Protein AF-A0A934VVU8-F1 (afdb_monomer_lite)

Organism: NCBI:txid454153

Secondary structure (DSSP, 8-state):
----TT-HHHHHHHTTT---HHHHHHHHHHHHHHSTTBTHHHHHHHHHHHHTT-HHHHHHHHHHHTTSBP---HHHHHHHHHHHHHTTT--HHHHHHHHHHH---HHHHHHHHHHHHHHHHHHHS-TTT-HHHHHHHHHHHHHHHHHHHHT-S-HHHHHHHHHHHHHHHHHH--HHHHHHHHHHHHHHHHHHHHHHHHHHHTT-TTS-HHHHHHHHHHHHHH-HHHHHHHHHHH--

pLDDT: mean 92.19, std 6.54, range [47.62, 98.31]

Radius of gyration: 20.0 Å; chains: 1; bounding box: 48×43×58 Å

Sequence (236 aa):
MENDPENPRVLLTSLQITSDPAETLKTLETLKRVDPDNALGNLLSAKALLDQGDIEAALQEMELGQNKSIESYLNDQIRNTEEAFLSTSFSPLESKFGAISSSGNPSLFQLGHLSRGLNKAATSTPKGEDAEMREQIFKNQMILVNQIRSSGNHLPNSIMANSILSNALRVQDTPEAEGQIAANRERNKELAKQSERVVGLMSYDSIPDSEWSEYFDRLQQSGDISANEWMLSKHP

Structure (mmCIF, N/CA/C/O backbone):
data_AF-A0A934VVU8-F1
#
_entry.id   AF-A0A934VVU8-F1
#
loop_
_atom_site.group_PDB
_atom_site.id
_atom_site.type_symbol
_atom_site.label_atom_id
_atom_site.label_alt_id
_atom_site.label_comp_id
_atom_site.label_asym_id
_atom_site.label_entity_id
_atom_site.label_seq_id
_atom_site.pdbx_PDB_ins_code
_atom_site.Cartn_x
_atom_site.Cartn_y
_atom_site.Cartn_z
_atom_site.occupancy
_atom_site.B_iso_or_equiv
_atom_site.auth_seq_id
_atom_site.auth_comp_id
_atom_site.auth_asym_id
_atom_site.auth_atom_id
_atom_site.pdbx_PDB_model_num
ATOM 1 N N . MET A 1 1 ? -3.062 -20.776 -17.383 1.00 47.62 1 MET A N 1
ATOM 2 C CA . MET A 1 1 ? -3.450 -20.761 -15.960 1.00 47.62 1 MET A CA 1
ATOM 3 C C . MET A 1 1 ? -4.860 -21.295 -15.867 1.00 47.62 1 MET A C 1
ATOM 5 O O . MET A 1 1 ? -5.732 -20.780 -16.552 1.00 47.62 1 MET A O 1
ATOM 9 N N . GLU A 1 2 ? -5.017 -22.399 -15.148 1.00 49.53 2 GLU A N 1
ATOM 10 C CA . GLU A 1 2 ? -6.265 -23.142 -14.977 1.00 49.53 2 GLU A CA 1
ATOM 11 C C . GLU A 1 2 ? -7.334 -22.321 -14.248 1.00 49.53 2 GLU A C 1
ATOM 13 O O . GLU A 1 2 ? -7.020 -21.512 -13.377 1.00 49.53 2 GLU A O 1
ATOM 18 N N . ASN A 1 3 ? -8.595 -22.559 -14.620 1.00 62.38 3 ASN A N 1
ATOM 19 C CA . ASN A 1 3 ? -9.813 -22.014 -14.017 1.00 62.38 3 ASN A CA 1
ATOM 20 C C . ASN A 1 3 ? -10.018 -22.551 -12.587 1.00 62.38 3 ASN A C 1
ATOM 22 O O . ASN A 1 3 ? -10.991 -23.261 -12.337 1.00 62.38 3 ASN A O 1
ATOM 26 N N . ASP A 1 4 ? -9.102 -22.267 -11.666 1.00 82.62 4 ASP A N 1
ATOM 27 C CA . ASP A 1 4 ? -9.306 -22.551 -10.250 1.00 82.62 4 ASP A CA 1
ATOM 28 C C . ASP A 1 4 ? -10.065 -21.376 -9.605 1.00 82.62 4 ASP A C 1
ATOM 30 O O . ASP A 1 4 ? -9.480 -20.303 -9.419 1.00 82.62 4 ASP A O 1
ATOM 34 N N . PRO A 1 5 ? -11.365 -21.534 -9.283 1.00 82.69 5 PRO A N 1
ATOM 35 C CA . PRO A 1 5 ? -12.146 -20.483 -8.636 1.00 82.69 5 PRO A CA 1
ATOM 36 C C . PRO A 1 5 ? -11.642 -20.154 -7.224 1.00 82.69 5 PRO A C 1
ATOM 38 O O . PRO A 1 5 ? -11.976 -19.091 -6.706 1.00 82.69 5 PRO A O 1
ATOM 41 N N . GLU A 1 6 ? -10.841 -21.028 -6.606 1.00 90.38 6 GLU A N 1
ATOM 42 C CA . GLU A 1 6 ? -10.218 -20.794 -5.301 1.00 90.38 6 GLU A CA 1
ATOM 43 C C . GLU A 1 6 ? -8.839 -20.129 -5.405 1.00 90.38 6 GLU A C 1
ATOM 45 O O . GLU A 1 6 ? -8.217 -19.845 -4.383 1.00 90.38 6 GLU A O 1
ATOM 50 N N . ASN A 1 7 ? -8.361 -19.812 -6.614 1.00 92.25 7 ASN A N 1
ATOM 51 C CA . ASN A 1 7 ? -7.113 -19.077 -6.775 1.00 92.25 7 ASN A CA 1
ATOM 52 C C . ASN A 1 7 ? -7.226 -17.686 -6.106 1.00 92.25 7 ASN A C 1
ATOM 54 O O . ASN A 1 7 ? -8.102 -16.905 -6.497 1.00 92.25 7 ASN A O 1
ATOM 58 N N . PRO A 1 8 ? -6.322 -17.309 -5.175 1.00 92.88 8 PRO A N 1
ATOM 59 C CA . PRO A 1 8 ? -6.378 -16.021 -4.475 1.00 92.88 8 PRO A CA 1
ATOM 60 C C . PRO A 1 8 ? -6.481 -14.804 -5.402 1.00 92.88 8 PRO A C 1
ATOM 62 O O . PRO A 1 8 ? -7.180 -13.841 -5.088 1.00 92.88 8 PRO A O 1
ATOM 65 N N . ARG A 1 9 ? -5.852 -14.853 -6.584 1.00 89.75 9 ARG A N 1
ATOM 66 C CA . ARG A 1 9 ? -5.925 -13.768 -7.576 1.00 89.75 9 ARG A CA 1
ATOM 67 C C . ARG A 1 9 ? -7.306 -13.672 -8.213 1.00 89.75 9 ARG A C 1
ATOM 69 O O . ARG A 1 9 ? -7.814 -12.569 -8.370 1.00 89.75 9 ARG A O 1
ATOM 76 N N . VAL A 1 10 ? -7.935 -14.807 -8.528 1.00 90.81 10 VAL A N 1
ATOM 77 C CA . VAL A 1 10 ? -9.309 -14.843 -9.059 1.00 90.81 10 VAL A CA 1
ATOM 78 C C . VAL A 1 10 ? -10.285 -14.291 -8.021 1.00 90.81 10 VAL A C 1
ATOM 80 O O . VAL A 1 10 ? -11.127 -13.457 -8.357 1.00 90.81 10 VAL A O 1
ATOM 83 N N . LEU A 1 11 ? -10.119 -14.674 -6.752 1.00 93.69 11 LEU A N 1
ATOM 84 C CA . LEU A 1 11 ? -10.912 -14.144 -5.641 1.00 93.69 11 LEU A CA 1
ATOM 85 C C . LEU A 1 11 ? -10.729 -12.624 -5.501 1.00 93.69 11 LEU A C 1
ATOM 87 O O . LEU A 1 11 ? -11.717 -11.892 -5.486 1.00 93.69 11 LEU A O 1
ATOM 91 N N . LEU A 1 12 ? -9.489 -12.123 -5.491 1.00 91.19 12 LEU A N 1
ATOM 92 C CA . LEU A 1 12 ? -9.202 -10.683 -5.431 1.00 91.19 12 LEU A CA 1
ATOM 93 C C . LEU A 1 12 ? -9.775 -9.904 -6.621 1.00 91.19 12 LEU A C 1
ATOM 95 O O . LEU A 1 12 ? -10.284 -8.800 -6.433 1.00 91.19 12 LEU A O 1
ATOM 99 N N . THR A 1 13 ? -9.734 -10.461 -7.832 1.00 89.12 13 THR A N 1
ATOM 100 C CA . THR A 1 13 ? -10.376 -9.850 -9.004 1.00 89.12 13 THR A CA 1
ATOM 101 C C . THR A 1 13 ? -11.897 -9.836 -8.861 1.00 89.12 13 THR A C 1
ATOM 103 O O . THR A 1 13 ? -12.522 -8.818 -9.148 1.00 89.12 13 THR A O 1
ATOM 106 N N . SER A 1 14 ? -12.511 -10.919 -8.373 1.00 91.06 14 SER A N 1
ATOM 107 C CA . SER A 1 14 ? -13.969 -10.984 -8.189 1.00 91.06 14 SER A CA 1
ATOM 108 C C . SER A 1 14 ? -14.486 -9.931 -7.199 1.00 91.06 14 SER A C 1
ATOM 110 O O . SER A 1 14 ? -15.523 -9.311 -7.444 1.00 91.06 14 SER A O 1
ATOM 112 N N . LEU A 1 15 ? -13.703 -9.627 -6.155 1.00 91.62 15 LEU A N 1
ATOM 113 C CA . LEU A 1 15 ? -13.992 -8.580 -5.168 1.00 91.62 15 LEU A CA 1
ATOM 114 C C . LEU A 1 15 ? -14.042 -7.164 -5.762 1.00 91.62 15 LEU A C 1
ATOM 116 O O . LEU A 1 15 ? -14.584 -6.259 -5.136 1.00 91.62 15 LEU A O 1
ATOM 120 N N . GLN A 1 16 ? -13.486 -6.949 -6.956 1.00 86.00 16 GLN A N 1
ATOM 121 C CA . GLN A 1 16 ? -13.545 -5.656 -7.647 1.00 86.00 16 GLN A CA 1
ATOM 122 C C . GLN A 1 16 ? -14.835 -5.473 -8.454 1.00 86.00 16 GLN A C 1
ATOM 124 O O . GLN A 1 16 ? -15.148 -4.353 -8.852 1.00 86.00 16 GLN A O 1
ATOM 129 N N . ILE A 1 17 ? -15.552 -6.565 -8.729 1.00 86.38 17 ILE A N 1
ATOM 130 C CA . ILE A 1 17 ? -16.708 -6.593 -9.633 1.00 86.38 17 ILE A CA 1
ATOM 131 C C . ILE A 1 17 ? -18.008 -6.811 -8.854 1.00 86.38 17 ILE A C 1
ATOM 133 O O . ILE A 1 17 ? -19.049 -6.278 -9.241 1.00 86.38 17 ILE A O 1
ATOM 137 N N . THR A 1 18 ? -17.969 -7.576 -7.759 1.00 86.50 18 THR A N 1
ATOM 138 C CA . THR A 1 18 ? -19.156 -7.773 -6.923 1.00 86.50 18 THR A CA 1
ATOM 139 C C . THR A 1 18 ? -19.563 -6.473 -6.222 1.00 86.50 18 THR A C 1
ATOM 141 O O . THR A 1 18 ? -18.731 -5.692 -5.762 1.00 86.50 18 THR A O 1
ATOM 144 N N . SER A 1 19 ? -20.873 -6.236 -6.154 1.00 85.00 19 SER A N 1
ATOM 145 C CA . SER A 1 19 ? -21.480 -5.140 -5.386 1.00 85.00 19 SER A CA 1
ATOM 146 C C . SER A 1 19 ? -22.348 -5.645 -4.233 1.00 85.00 19 SER A C 1
ATOM 148 O O . SER A 1 19 ? -22.900 -4.834 -3.492 1.00 85.00 19 SER A O 1
ATOM 150 N N . ASP A 1 20 ? -22.459 -6.967 -4.067 1.00 92.44 20 ASP A N 1
ATOM 151 C CA . ASP A 1 20 ? -23.213 -7.583 -2.981 1.00 92.44 20 ASP A CA 1
ATOM 152 C C . ASP A 1 20 ? -22.327 -7.697 -1.724 1.00 92.44 20 ASP A C 1
ATOM 154 O O . ASP A 1 20 ? -21.304 -8.397 -1.744 1.00 92.44 20 ASP A O 1
ATOM 158 N N . PRO A 1 21 ? -22.694 -7.043 -0.603 1.00 91.19 21 PRO A N 1
ATOM 159 C CA . PRO A 1 21 ? -21.949 -7.145 0.648 1.00 91.19 21 PRO A CA 1
ATOM 160 C C . PRO A 1 21 ? -21.837 -8.577 1.193 1.00 91.19 21 PRO A C 1
ATOM 162 O O . PRO A 1 21 ? -20.807 -8.930 1.771 1.00 91.19 21 PRO A O 1
ATOM 165 N N . ALA A 1 22 ? -22.861 -9.417 1.012 1.00 91.88 22 ALA A N 1
ATOM 166 C CA . ALA A 1 22 ? -22.850 -10.788 1.524 1.00 91.88 22 ALA A CA 1
ATOM 167 C C . ALA A 1 22 ? -21.900 -11.680 0.712 1.00 91.88 22 ALA A C 1
ATOM 169 O O . ALA A 1 22 ? -21.114 -12.447 1.278 1.00 91.88 22 ALA A O 1
ATOM 170 N N . GLU A 1 23 ? -21.928 -11.546 -0.615 1.00 94.19 23 GLU A N 1
ATOM 171 C CA . GLU A 1 23 ? -20.983 -12.216 -1.508 1.00 94.19 23 GLU A CA 1
ATOM 172 C C . GLU A 1 23 ? -19.543 -11.749 -1.260 1.00 94.19 23 GLU A C 1
ATOM 174 O O . GLU A 1 23 ? -18.627 -12.574 -1.220 1.00 94.19 23 GLU A O 1
ATOM 179 N N . THR A 1 24 ? -19.350 -10.450 -1.013 1.00 95.00 24 THR A N 1
ATOM 180 C CA . THR A 1 24 ? -18.051 -9.866 -0.652 1.00 95.00 24 THR A CA 1
ATOM 181 C C . THR A 1 24 ? -17.468 -10.557 0.579 1.00 95.00 24 THR A C 1
ATOM 183 O O . THR A 1 24 ? -16.361 -11.092 0.515 1.00 95.00 24 THR A O 1
ATOM 186 N N . LEU A 1 25 ? -18.218 -10.618 1.686 1.00 95.19 25 LEU A N 1
ATOM 187 C CA . LEU A 1 25 ? -17.751 -11.258 2.920 1.00 95.19 25 LEU A CA 1
ATOM 188 C C . LEU A 1 25 ? -17.471 -12.753 2.723 1.00 95.19 25 LEU A C 1
ATOM 190 O O . LEU A 1 25 ? -16.427 -13.243 3.143 1.00 95.19 25 LEU A O 1
ATOM 194 N N . LYS A 1 26 ? -18.338 -13.482 2.011 1.00 95.75 26 LYS A N 1
ATOM 195 C CA . LYS A 1 26 ? -18.115 -14.908 1.712 1.00 95.75 26 LYS A CA 1
ATOM 196 C C . LYS A 1 26 ? -16.842 -15.143 0.888 1.00 95.75 26 LYS A C 1
ATOM 198 O O . LYS A 1 26 ? -16.103 -16.103 1.126 1.00 95.75 26 LYS A O 1
ATOM 203 N N . THR A 1 27 ? -16.590 -14.281 -0.089 1.00 96.62 27 THR A N 1
ATOM 204 C CA . THR A 1 27 ? -15.388 -14.341 -0.930 1.00 96.62 27 THR A CA 1
ATOM 205 C C . THR A 1 27 ? -14.140 -14.042 -0.105 1.00 96.62 27 THR A C 1
ATOM 207 O O . THR A 1 27 ? -13.126 -14.720 -0.255 1.00 96.62 27 THR A O 1
ATOM 210 N N . LEU A 1 28 ? -14.226 -13.095 0.830 1.00 97.31 28 LEU A N 1
ATOM 211 C CA . LEU A 1 28 ? -13.140 -12.771 1.753 1.00 97.31 28 LEU A CA 1
ATOM 212 C C . LEU A 1 28 ? -12.843 -13.893 2.751 1.00 97.31 28 LEU A C 1
ATOM 214 O O . LEU A 1 28 ? -11.673 -14.181 2.992 1.00 97.31 28 LEU A O 1
ATOM 218 N N . GLU A 1 29 ? -13.859 -14.586 3.269 1.00 97.69 29 GLU A N 1
ATOM 219 C CA . GLU A 1 29 ? -13.652 -15.805 4.066 1.00 97.69 29 GLU A CA 1
ATOM 220 C C . GLU A 1 29 ? -12.944 -16.895 3.260 1.00 97.69 29 GLU A C 1
ATOM 222 O O . GLU A 1 29 ? -12.042 -17.572 3.755 1.00 97.69 29 GLU A O 1
ATOM 227 N N . THR A 1 30 ? -13.313 -17.037 1.986 1.00 97.25 30 THR A N 1
ATOM 228 C CA . THR A 1 30 ? -12.642 -17.975 1.082 1.00 97.25 30 THR A CA 1
ATOM 229 C C . THR A 1 30 ? -11.180 -17.578 0.896 1.00 97.25 30 THR A C 1
ATOM 231 O O . THR A 1 30 ? -10.314 -18.426 1.083 1.00 97.25 30 THR A O 1
ATOM 234 N N . LEU A 1 31 ? -10.895 -16.297 0.633 1.00 96.50 31 LEU A N 1
ATOM 235 C CA . LEU A 1 31 ? -9.535 -15.770 0.497 1.00 96.50 31 LEU A CA 1
ATOM 236 C C . LEU A 1 31 ? -8.692 -16.036 1.754 1.00 96.50 31 LEU A C 1
ATOM 238 O O . LEU A 1 31 ? -7.597 -16.577 1.645 1.00 96.50 31 LEU A O 1
ATOM 242 N N . LYS A 1 32 ? -9.227 -15.740 2.947 1.00 97.69 32 LYS A N 1
ATOM 243 C CA . LYS A 1 32 ? -8.559 -16.016 4.232 1.00 97.69 32 LYS A CA 1
ATOM 244 C C . LYS A 1 32 ? -8.256 -17.503 4.434 1.00 97.69 32 LYS A C 1
ATOM 246 O O . LYS A 1 32 ? -7.274 -17.838 5.087 1.00 97.69 32 LYS A O 1
ATOM 251 N N . ARG A 1 33 ? -9.094 -18.400 3.909 1.00 97.44 33 ARG A N 1
ATOM 252 C CA . ARG A 1 33 ? -8.876 -19.851 3.993 1.00 97.44 33 ARG A CA 1
ATOM 253 C C . ARG A 1 33 ? -7.790 -20.331 3.032 1.00 97.44 33 ARG A C 1
ATOM 255 O O . ARG A 1 33 ? -7.007 -21.196 3.412 1.00 97.44 33 ARG A O 1
ATOM 262 N N . VAL A 1 34 ? -7.790 -19.839 1.794 1.00 96.69 34 VAL A N 1
ATOM 263 C CA . VAL A 1 34 ? -6.870 -20.318 0.745 1.00 96.69 34 VAL A CA 1
ATOM 264 C C . VAL A 1 34 ? -5.493 -19.660 0.818 1.00 96.69 34 VAL A C 1
ATOM 266 O O . VAL A 1 34 ? -4.524 -20.233 0.332 1.00 96.69 34 VAL A O 1
ATOM 269 N N . ASP A 1 35 ? -5.403 -18.489 1.450 1.00 96.44 35 ASP A N 1
ATOM 270 C CA . ASP A 1 35 ? -4.172 -17.722 1.643 1.00 96.44 35 ASP A CA 1
ATOM 271 C C . ASP A 1 35 ? -4.080 -17.200 3.096 1.00 96.44 35 ASP A C 1
ATOM 273 O O . ASP A 1 35 ? -4.235 -16.003 3.362 1.00 96.44 35 ASP A O 1
ATOM 277 N N . PRO A 1 36 ? -3.908 -18.103 4.083 1.00 96.31 36 PRO A N 1
ATOM 278 C CA . PRO A 1 36 ? -4.057 -17.780 5.503 1.00 96.31 36 PRO A CA 1
ATOM 279 C C . PRO A 1 36 ? -2.981 -16.844 6.055 1.00 96.31 36 PRO A C 1
ATOM 281 O O . PRO A 1 36 ? -3.240 -16.163 7.053 1.00 96.31 36 PRO A O 1
ATOM 284 N N . ASP A 1 37 ? -1.816 -16.788 5.410 1.00 95.88 37 ASP A N 1
ATOM 285 C CA . ASP A 1 37 ? -0.679 -15.953 5.807 1.00 95.88 37 ASP A CA 1
ATOM 286 C C . ASP A 1 37 ? -0.741 -14.536 5.216 1.00 95.88 37 ASP A C 1
ATOM 288 O O . ASP A 1 37 ? 0.073 -13.684 5.577 1.00 95.88 37 ASP A O 1
ATOM 292 N N . ASN A 1 38 ? -1.731 -14.256 4.360 1.00 95.88 38 ASN A N 1
ATOM 293 C CA . ASN A 1 38 ? -1.941 -12.949 3.756 1.00 95.88 38 ASN A CA 1
ATOM 294 C C . ASN A 1 38 ? -2.978 -12.122 4.528 1.00 95.88 38 ASN A C 1
ATOM 296 O O . ASN A 1 38 ? -4.155 -12.471 4.654 1.00 95.88 38 ASN A O 1
ATOM 300 N N . ALA A 1 39 ? -2.552 -10.961 5.014 1.00 96.75 39 ALA A N 1
ATOM 301 C CA . ALA A 1 39 ? -3.373 -10.008 5.745 1.00 96.75 39 ALA A CA 1
ATOM 302 C C . ALA A 1 39 ? -4.481 -9.382 4.888 1.00 96.75 39 ALA A C 1
ATOM 304 O O . ALA A 1 39 ? -5.434 -8.842 5.452 1.00 96.75 39 ALA A O 1
ATOM 305 N N . LEU A 1 40 ? -4.389 -9.418 3.551 1.00 95.88 40 LEU A N 1
ATOM 306 C CA . LEU A 1 40 ? -5.373 -8.756 2.688 1.00 95.88 40 LEU A CA 1
ATOM 307 C C . LEU A 1 40 ? -6.797 -9.251 2.928 1.00 95.88 40 LEU A C 1
ATOM 309 O O . LEU A 1 40 ? -7.706 -8.426 2.971 1.00 95.88 40 LEU A O 1
ATOM 313 N N . GLY A 1 41 ? -7.002 -10.553 3.138 1.00 96.94 41 GLY A N 1
ATOM 314 C CA . GLY A 1 41 ? -8.334 -11.083 3.440 1.00 96.94 41 GLY A CA 1
ATOM 315 C C . GLY A 1 41 ? -8.932 -10.455 4.702 1.00 96.94 41 GLY A C 1
ATOM 316 O O . GLY A 1 41 ? -10.082 -10.017 4.694 1.00 96.94 41 GLY A O 1
ATOM 317 N N . ASN A 1 42 ? -8.130 -10.328 5.762 1.00 98.31 42 ASN A N 1
ATOM 318 C CA . ASN A 1 42 ? -8.533 -9.695 7.018 1.00 98.31 42 ASN A CA 1
ATOM 319 C C . ASN A 1 42 ? -8.780 -8.185 6.853 1.00 98.31 42 ASN A C 1
ATOM 321 O O . ASN A 1 42 ? -9.824 -7.677 7.248 1.00 98.31 42 ASN A O 1
ATOM 325 N N . LEU A 1 43 ? -7.868 -7.458 6.204 1.00 97.69 43 LEU A N 1
ATOM 326 C CA . LEU A 1 43 ? -7.989 -6.006 6.020 1.00 97.69 43 LEU A CA 1
ATOM 327 C C . LEU A 1 43 ? -9.176 -5.621 5.123 1.00 97.69 43 LEU A C 1
ATOM 329 O O . LEU A 1 43 ? -9.869 -4.637 5.385 1.00 97.69 43 LEU A O 1
ATOM 333 N N . LEU A 1 44 ? -9.446 -6.396 4.074 1.00 97.06 44 LEU A N 1
ATOM 334 C CA . LEU A 1 44 ? -10.610 -6.178 3.218 1.00 97.06 44 LEU A CA 1
ATOM 335 C C . LEU A 1 44 ? -11.919 -6.582 3.921 1.00 97.06 44 LEU A C 1
ATOM 337 O O . LEU A 1 44 ? -12.930 -5.911 3.716 1.00 97.06 44 LEU A O 1
ATOM 341 N N . SER A 1 45 ? -11.895 -7.596 4.798 1.00 98.00 45 SER A N 1
ATOM 342 C CA . SER A 1 45 ? -13.038 -7.933 5.671 1.00 98.00 45 SER A CA 1
ATOM 343 C C . SER A 1 45 ? -13.336 -6.796 6.636 1.00 98.00 45 SER A C 1
ATOM 345 O O . SER A 1 45 ? -14.476 -6.345 6.711 1.00 98.00 45 SER A O 1
ATOM 347 N N . ALA A 1 46 ? -12.303 -6.249 7.279 1.00 98.19 46 ALA A N 1
ATOM 348 C CA . ALA A 1 46 ? -12.431 -5.084 8.143 1.00 98.19 46 ALA A CA 1
ATOM 349 C C . ALA A 1 46 ? -13.061 -3.897 7.409 1.00 98.19 46 ALA A C 1
ATOM 351 O O . ALA A 1 46 ? -13.962 -3.247 7.931 1.00 98.19 46 ALA A O 1
ATOM 352 N N . LYS A 1 47 ? -12.647 -3.639 6.162 1.00 97.44 47 LYS A N 1
ATOM 353 C CA . LYS A 1 47 ? -13.268 -2.596 5.337 1.00 97.44 47 LYS A CA 1
ATOM 354 C C . LYS A 1 47 ? -14.754 -2.877 5.099 1.00 97.44 47 LYS A C 1
ATOM 356 O O . LYS A 1 47 ? -15.567 -1.976 5.274 1.00 97.44 47 LYS A O 1
ATOM 361 N N . ALA A 1 48 ? -15.103 -4.095 4.687 1.00 96.75 48 ALA A N 1
ATOM 362 C CA . ALA A 1 48 ? -16.484 -4.464 4.387 1.00 96.75 48 ALA A CA 1
ATOM 363 C C . ALA A 1 48 ? -17.399 -4.361 5.622 1.00 96.75 48 ALA A C 1
ATOM 365 O O . ALA A 1 48 ? -18.518 -3.866 5.507 1.00 96.75 48 ALA A O 1
ATOM 366 N N . LEU A 1 49 ? -16.914 -4.771 6.796 1.00 97.12 49 LEU A N 1
ATOM 367 C CA . LEU A 1 49 ? -17.621 -4.646 8.077 1.00 97.12 49 LEU A CA 1
ATOM 368 C C . LEU A 1 49 ? -17.786 -3.180 8.488 1.00 97.12 49 LEU A C 1
ATOM 370 O O . LEU A 1 49 ? -18.873 -2.747 8.867 1.00 97.12 49 LEU A O 1
ATOM 374 N N . LEU A 1 50 ? -16.733 -2.382 8.316 1.00 95.94 50 LEU A N 1
ATOM 375 C CA . LEU A 1 50 ? -16.769 -0.955 8.609 1.00 95.94 50 LEU A CA 1
ATOM 376 C C . LEU A 1 50 ? -17.753 -0.199 7.704 1.00 95.94 50 LEU A C 1
ATOM 378 O O . LEU A 1 50 ? -18.454 0.695 8.177 1.00 95.94 50 LEU A O 1
ATOM 382 N N . ASP A 1 51 ? -17.848 -0.573 6.426 1.00 94.38 51 ASP A N 1
ATOM 383 C CA . ASP A 1 51 ? -18.838 -0.023 5.488 1.00 94.38 51 ASP A CA 1
ATOM 384 C C . ASP A 1 51 ? -20.285 -0.375 5.895 1.00 94.38 51 ASP A C 1
ATOM 386 O O . ASP A 1 51 ? -21.212 0.367 5.564 1.00 94.38 51 ASP A O 1
ATOM 390 N N . GLN A 1 52 ? -20.484 -1.461 6.651 1.00 94.56 52 GLN A N 1
ATOM 391 C CA . GLN A 1 52 ? -21.768 -1.842 7.260 1.00 94.56 52 GLN A CA 1
ATOM 392 C C . GLN A 1 52 ? -22.019 -1.164 8.619 1.00 94.56 52 GLN A C 1
ATOM 394 O O . GLN A 1 52 ? -23.107 -1.291 9.176 1.00 94.56 52 GLN A O 1
ATOM 399 N N . GLY A 1 53 ? -21.045 -0.412 9.140 1.00 93.94 53 GLY A N 1
ATOM 400 C CA . GLY A 1 53 ? -21.117 0.261 10.437 1.00 93.94 53 GLY A CA 1
ATOM 401 C C . GLY A 1 53 ? -20.690 -0.600 11.628 1.00 93.94 53 GLY A C 1
ATOM 402 O O . GLY A 1 53 ? -20.757 -0.118 12.757 1.00 93.94 53 GLY A O 1
ATOM 403 N N . ASP A 1 54 ? -20.221 -1.829 11.398 1.00 95.50 54 ASP A N 1
ATOM 404 C CA . ASP A 1 54 ? -19.735 -2.722 12.451 1.00 95.50 54 ASP A CA 1
ATOM 405 C C . ASP A 1 54 ? -18.251 -2.447 12.741 1.00 95.50 54 ASP A C 1
ATOM 407 O O . ASP A 1 54 ? -17.339 -3.091 12.216 1.00 95.50 54 ASP A O 1
ATOM 411 N N . ILE A 1 55 ? -18.013 -1.396 13.530 1.00 95.19 55 ILE A N 1
ATOM 412 C CA . ILE A 1 55 ? -16.662 -0.934 13.871 1.00 95.19 55 ILE A CA 1
ATOM 413 C C . ILE A 1 55 ? -15.931 -1.991 14.707 1.00 95.19 55 ILE A C 1
ATOM 415 O O . ILE A 1 55 ? -14.766 -2.266 14.436 1.00 95.19 55 ILE A O 1
ATOM 419 N N . GLU A 1 56 ? -16.594 -2.600 15.690 1.00 95.56 56 GLU A N 1
ATOM 420 C CA . GLU A 1 56 ? -15.974 -3.589 16.580 1.00 95.56 56 GLU A CA 1
ATOM 421 C C . GLU A 1 56 ? -15.489 -4.816 15.804 1.00 95.56 56 GLU A C 1
ATOM 423 O O . GLU A 1 56 ? -14.318 -5.193 15.919 1.00 95.56 56 GLU A O 1
ATOM 428 N N . ALA A 1 57 ? -16.337 -5.387 14.942 1.00 97.19 57 ALA A N 1
ATOM 429 C CA . ALA A 1 57 ? -15.941 -6.521 14.113 1.00 97.19 57 ALA A CA 1
ATOM 430 C C . ALA A 1 57 ? -14.831 -6.141 13.120 1.00 97.19 57 ALA A C 1
ATOM 432 O O . ALA A 1 57 ? -13.921 -6.934 12.865 1.00 97.19 57 ALA A O 1
ATOM 433 N N . ALA A 1 58 ? -14.853 -4.914 12.587 1.00 97.94 58 ALA A N 1
ATOM 434 C CA . ALA A 1 58 ? -13.790 -4.432 11.714 1.00 97.94 58 ALA A CA 1
ATOM 435 C C . ALA A 1 58 ? -12.431 -4.365 12.428 1.00 97.94 58 ALA A C 1
ATOM 437 O O . ALA A 1 58 ? -11.421 -4.802 11.871 1.00 97.94 58 ALA A O 1
ATOM 438 N N . LEU A 1 59 ? -12.394 -3.850 13.660 1.00 97.56 59 LEU A N 1
ATOM 439 C CA . LEU A 1 59 ? -11.170 -3.794 14.464 1.00 97.56 59 LEU A CA 1
ATOM 440 C C . LEU A 1 59 ? -10.672 -5.203 14.811 1.00 97.56 59 LEU A C 1
ATOM 442 O O . LEU A 1 59 ? -9.476 -5.471 14.697 1.00 97.56 59 LEU A O 1
ATOM 446 N N . GLN A 1 60 ? -11.577 -6.129 15.135 1.00 97.88 60 GLN A N 1
ATOM 447 C CA . GLN A 1 60 ? -11.219 -7.525 15.391 1.00 97.88 60 GLN A CA 1
ATOM 448 C C . GLN A 1 60 ? -10.562 -8.191 14.171 1.00 97.88 60 GLN A C 1
ATOM 450 O O . GLN A 1 60 ? -9.545 -8.871 14.308 1.00 97.88 60 GLN A O 1
ATOM 455 N N . GLU A 1 61 ? -11.095 -7.981 12.965 1.00 98.06 61 GLU A N 1
ATOM 456 C CA . GLU A 1 61 ? -10.490 -8.507 11.735 1.00 98.06 61 GLU A CA 1
ATOM 457 C C . GLU A 1 61 ? -9.074 -7.963 11.507 1.00 98.06 61 GLU A C 1
ATOM 459 O O . GLU A 1 61 ? -8.168 -8.716 11.148 1.00 98.06 61 GLU A O 1
ATOM 464 N N . MET A 1 62 ? -8.842 -6.676 11.768 1.00 98.00 62 MET A N 1
ATOM 465 C CA . MET A 1 62 ? -7.503 -6.087 11.663 1.00 98.00 62 MET A CA 1
ATOM 466 C C . MET A 1 62 ? -6.517 -6.712 12.660 1.00 98.00 62 MET A C 1
ATOM 468 O O . MET A 1 62 ? -5.387 -7.035 12.287 1.00 98.00 62 MET A O 1
ATOM 472 N N . GLU A 1 63 ? -6.947 -6.952 13.898 1.00 97.12 63 GLU A N 1
ATOM 473 C CA . GLU A 1 63 ? -6.136 -7.610 14.927 1.00 97.12 63 GLU A CA 1
ATOM 474 C C . GLU A 1 63 ? -5.786 -9.061 14.557 1.00 97.12 63 GLU A C 1
ATOM 476 O O . GLU A 1 63 ? -4.649 -9.493 14.774 1.00 97.12 63 GLU A O 1
ATOM 481 N N . LEU A 1 64 ? -6.715 -9.800 13.938 1.00 97.19 64 LEU A N 1
ATOM 482 C CA . LEU A 1 64 ? -6.466 -11.150 13.408 1.00 97.19 64 LEU A CA 1
ATOM 483 C C . LEU A 1 64 ? -5.438 -11.152 12.267 1.00 97.19 64 LEU A C 1
ATOM 485 O O . LEU A 1 64 ? -4.706 -12.128 12.082 1.00 97.19 64 LEU A O 1
ATOM 489 N N . GLY A 1 65 ? -5.376 -10.063 11.500 1.00 95.75 65 GLY A N 1
ATOM 490 C CA . GLY A 1 65 ? -4.433 -9.884 10.402 1.00 95.75 65 GLY A CA 1
ATOM 491 C C . GLY A 1 65 ? -3.064 -9.337 10.810 1.00 95.75 65 GLY A C 1
ATOM 492 O O . GLY A 1 65 ? -2.142 -9.410 10.005 1.00 95.75 65 GLY A O 1
ATOM 493 N N . GLN A 1 66 ? -2.891 -8.791 12.018 1.00 95.25 66 GLN A N 1
ATOM 494 C CA . GLN A 1 66 ? -1.775 -7.882 12.339 1.00 95.25 66 GLN A CA 1
ATOM 495 C C . GLN A 1 66 ? -0.361 -8.463 12.148 1.00 95.25 66 GLN A C 1
ATOM 497 O O . GLN A 1 66 ? 0.574 -7.722 11.855 1.00 95.25 66 GLN A O 1
ATOM 502 N N . ASN A 1 67 ? -0.204 -9.783 12.296 1.00 93.69 67 ASN A N 1
ATOM 503 C CA . ASN A 1 67 ? 1.086 -10.479 12.193 1.00 93.69 67 ASN A CA 1
ATOM 504 C C . ASN A 1 67 ? 1.315 -11.139 10.823 1.00 93.69 67 ASN A C 1
ATOM 506 O O . ASN A 1 67 ? 2.296 -11.857 10.644 1.00 93.69 67 ASN A O 1
ATOM 510 N N . LYS A 1 68 ? 0.402 -10.924 9.873 1.00 94.81 68 LYS A N 1
ATOM 511 C CA . LYS A 1 68 ? 0.434 -11.487 8.521 1.00 94.81 68 LYS A CA 1
ATOM 512 C C . LYS A 1 68 ? 1.060 -10.500 7.533 1.00 94.81 68 LYS A C 1
ATOM 514 O O . LYS A 1 68 ? 0.982 -9.283 7.735 1.00 94.81 68 LYS A O 1
ATOM 519 N N . SER A 1 69 ? 1.667 -11.010 6.462 1.00 91.56 69 SER A N 1
ATOM 520 C CA . SER A 1 69 ? 2.214 -10.179 5.382 1.00 91.56 69 SER A CA 1
ATOM 521 C C . SER A 1 69 ? 1.102 -9.718 4.441 1.00 91.56 69 SER A C 1
ATOM 523 O O . SER A 1 69 ? 0.047 -10.333 4.362 1.00 91.56 69 SER A O 1
ATOM 525 N N . ILE A 1 70 ? 1.312 -8.619 3.721 1.00 92.12 70 ILE A N 1
ATOM 526 C CA . ILE A 1 70 ? 0.415 -8.216 2.633 1.00 92.12 70 ILE A CA 1
ATOM 527 C C . ILE A 1 70 ? 1.025 -8.717 1.328 1.00 92.12 70 ILE A C 1
ATOM 529 O O . ILE A 1 70 ? 2.096 -8.250 0.948 1.00 92.12 70 ILE A O 1
ATOM 533 N N . GLU A 1 71 ? 0.321 -9.608 0.631 1.00 90.56 71 GLU A N 1
ATOM 534 C CA . GLU A 1 71 ? 0.652 -10.008 -0.739 1.00 90.56 71 GLU A CA 1
ATOM 535 C C . GLU A 1 71 ? -0.473 -9.575 -1.680 1.00 90.56 71 GLU A C 1
ATOM 537 O O . GLU A 1 71 ? -1.606 -10.037 -1.571 1.00 90.56 71 GLU A O 1
ATOM 542 N N . SER A 1 72 ? -0.165 -8.651 -2.592 1.00 84.69 72 SER A N 1
ATOM 543 C CA . SER A 1 72 ? -1.135 -8.083 -3.542 1.00 84.69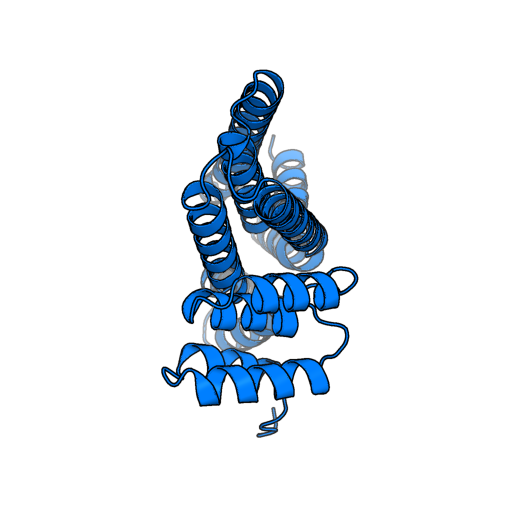 72 SER A CA 1
ATOM 544 C C . SER A 1 72 ? -1.118 -8.763 -4.906 1.00 84.69 72 SER A C 1
ATOM 546 O O . SER A 1 72 ? -1.939 -8.430 -5.757 1.00 84.69 72 SER A O 1
ATOM 548 N N . TYR A 1 73 ? -0.192 -9.702 -5.111 1.00 89.31 73 TYR A N 1
ATOM 549 C CA . TYR A 1 73 ? 0.068 -10.394 -6.368 1.00 89.31 73 TYR A CA 1
ATOM 550 C C . TYR A 1 73 ? 0.436 -9.445 -7.519 1.00 89.31 73 TYR A C 1
ATOM 552 O O . TYR A 1 73 ? 0.350 -9.808 -8.693 1.00 89.31 73 TYR A O 1
ATOM 560 N N . LEU A 1 74 ? 0.884 -8.228 -7.191 1.00 88.06 74 LEU A N 1
ATOM 561 C CA . LEU A 1 74 ? 1.242 -7.199 -8.165 1.00 88.06 74 LEU A CA 1
ATOM 562 C C . LEU A 1 74 ? 2.409 -7.642 -9.053 1.00 88.06 74 LEU A C 1
ATOM 564 O O . LEU A 1 74 ? 2.372 -7.437 -10.260 1.00 88.06 74 LEU A O 1
ATOM 568 N N . ASN A 1 75 ? 3.424 -8.293 -8.481 1.00 88.62 75 ASN A N 1
ATOM 569 C CA . ASN A 1 75 ? 4.582 -8.755 -9.249 1.00 88.62 75 ASN A CA 1
ATOM 570 C C . ASN A 1 75 ? 4.214 -9.832 -10.276 1.00 88.62 75 ASN A C 1
ATOM 572 O O . ASN A 1 75 ? 4.751 -9.825 -11.384 1.00 88.62 75 ASN A O 1
ATOM 576 N N . ASP A 1 76 ? 3.273 -10.713 -9.933 1.00 89.31 76 ASP A N 1
ATOM 577 C CA . ASP A 1 76 ? 2.715 -11.686 -10.871 1.00 89.31 76 ASP A CA 1
ATOM 578 C C . ASP A 1 76 ? 1.912 -10.993 -11.975 1.00 89.31 76 ASP A C 1
ATOM 580 O O . ASP A 1 76 ? 2.034 -11.350 -13.145 1.00 89.31 76 ASP A O 1
ATOM 584 N N . GLN A 1 77 ? 1.105 -9.988 -11.618 1.00 89.00 77 GLN A N 1
ATOM 585 C CA . GLN A 1 77 ? 0.349 -9.198 -12.588 1.00 89.00 77 GLN A CA 1
ATOM 586 C C . GLN A 1 77 ? 1.280 -8.469 -13.566 1.00 89.00 77 GLN A C 1
ATOM 588 O O . GLN A 1 77 ? 1.044 -8.521 -14.774 1.00 89.00 77 GLN A O 1
ATOM 593 N N . ILE A 1 78 ? 2.350 -7.845 -13.065 1.00 91.75 78 ILE A N 1
ATOM 594 C CA . ILE A 1 78 ? 3.372 -7.190 -13.888 1.00 91.75 78 ILE A CA 1
ATOM 595 C C . ILE A 1 78 ? 3.994 -8.209 -14.842 1.00 91.75 78 ILE A C 1
ATOM 597 O O . ILE A 1 78 ? 4.007 -7.968 -16.044 1.00 91.75 78 ILE A O 1
ATOM 601 N N . ARG A 1 79 ? 4.427 -9.376 -14.346 1.00 91.69 79 ARG A N 1
ATOM 602 C CA . ARG A 1 79 ? 5.050 -10.412 -15.186 1.00 91.69 79 ARG A CA 1
ATOM 603 C C . ARG A 1 79 ? 4.113 -10.915 -16.284 1.00 91.69 79 ARG A C 1
ATOM 605 O O . ARG A 1 79 ? 4.504 -10.967 -17.443 1.00 91.69 79 ARG A O 1
ATOM 612 N N . ASN A 1 80 ? 2.865 -11.228 -15.941 1.00 91.00 80 ASN A N 1
ATOM 613 C CA . ASN A 1 80 ? 1.876 -11.681 -16.923 1.00 91.00 80 ASN A CA 1
ATOM 614 C C . ASN A 1 80 ? 1.590 -10.602 -17.984 1.00 91.00 80 ASN A C 1
ATOM 616 O O . ASN A 1 80 ? 1.375 -10.916 -19.153 1.00 91.00 80 ASN A O 1
ATOM 620 N N . THR A 1 81 ? 1.584 -9.327 -17.583 1.00 93.19 81 THR A N 1
ATOM 621 C CA . THR A 1 81 ? 1.375 -8.196 -18.500 1.00 93.19 81 THR A CA 1
ATOM 622 C C . THR A 1 81 ? 2.591 -7.976 -19.401 1.00 93.19 81 THR A C 1
ATOM 624 O O . THR A 1 81 ? 2.434 -7.710 -20.590 1.00 93.19 81 THR A O 1
ATOM 627 N N . GLU A 1 82 ? 3.803 -8.140 -18.869 1.00 94.69 82 GLU A N 1
ATOM 628 C CA . GLU A 1 82 ? 5.049 -8.082 -19.639 1.00 94.69 82 GLU A CA 1
ATOM 629 C C . GLU A 1 82 ? 5.096 -9.193 -20.690 1.00 94.69 82 GLU A C 1
ATOM 631 O O . GLU A 1 82 ? 5.346 -8.909 -21.858 1.00 94.69 82 GLU A O 1
ATOM 636 N N . GLU A 1 83 ? 4.776 -10.435 -20.316 1.00 93.88 83 GLU A N 1
ATOM 637 C CA . GLU A 1 83 ? 4.674 -11.562 -21.253 1.00 93.88 83 GLU A CA 1
ATOM 638 C C . GLU A 1 83 ? 3.647 -11.289 -22.363 1.00 93.88 83 GLU A C 1
ATOM 640 O O . GLU A 1 83 ? 3.896 -11.586 -23.535 1.00 93.88 83 GLU A O 1
ATOM 645 N N . ALA A 1 84 ? 2.515 -10.666 -22.020 1.00 93.81 84 ALA A N 1
ATOM 646 C CA . ALA A 1 84 ? 1.520 -10.257 -23.002 1.00 93.81 84 ALA A CA 1
ATOM 647 C C . ALA A 1 84 ? 2.072 -9.198 -23.970 1.00 93.81 84 ALA A C 1
ATOM 649 O O . ALA A 1 84 ? 1.898 -9.351 -25.179 1.00 93.81 84 ALA A O 1
ATOM 650 N N . PHE A 1 85 ? 2.780 -8.169 -23.491 1.00 94.38 85 PHE A N 1
ATOM 651 C CA . PHE A 1 85 ? 3.402 -7.174 -24.371 1.00 94.38 85 PHE A CA 1
ATOM 652 C C . PHE A 1 85 ? 4.524 -7.761 -25.234 1.00 94.38 85 PHE A C 1
ATOM 654 O O . PHE A 1 85 ? 4.552 -7.488 -26.436 1.00 94.38 85 PHE A O 1
ATOM 661 N N . LEU A 1 86 ? 5.362 -8.642 -24.682 1.00 94.12 86 LEU A N 1
ATOM 662 C CA . LEU A 1 86 ? 6.417 -9.351 -25.416 1.00 94.12 86 LEU A CA 1
ATOM 663 C C . LEU A 1 86 ? 5.867 -10.250 -26.531 1.00 94.12 86 LEU A C 1
ATOM 665 O O . LEU A 1 86 ? 6.549 -10.488 -27.523 1.00 94.12 86 LEU A O 1
ATOM 669 N N . SER A 1 87 ? 4.634 -10.748 -26.390 1.00 93.81 87 SER A N 1
ATOM 670 C CA . SER A 1 87 ? 3.961 -11.521 -27.444 1.00 93.81 87 SER A CA 1
ATOM 671 C C . SER A 1 87 ? 3.510 -10.670 -28.643 1.00 93.81 87 SER A C 1
ATOM 673 O O . SER A 1 87 ? 3.036 -11.208 -29.646 1.00 93.81 87 SER A O 1
ATOM 675 N N . THR A 1 88 ? 3.661 -9.346 -28.552 1.00 92.62 88 THR A N 1
ATOM 676 C CA . THR A 1 88 ? 3.354 -8.381 -29.615 1.00 92.62 88 THR A CA 1
ATOM 677 C C . THR A 1 88 ? 4.642 -7.800 -30.223 1.00 92.62 88 THR A C 1
ATOM 679 O O . THR A 1 88 ? 5.716 -8.374 -30.090 1.00 92.62 88 THR A O 1
ATOM 682 N N . SER A 1 89 ? 4.558 -6.676 -30.941 1.00 91.81 89 SER A N 1
ATOM 683 C CA . SER A 1 89 ? 5.708 -6.035 -31.594 1.00 91.81 89 SER A CA 1
ATOM 684 C C . SER A 1 89 ? 6.496 -5.064 -30.703 1.00 91.81 89 SER A C 1
ATOM 686 O O . SER A 1 89 ? 7.344 -4.345 -31.228 1.00 91.81 89 SER A O 1
ATOM 688 N N . PHE A 1 90 ? 6.206 -4.984 -29.401 1.00 93.88 90 PHE A N 1
ATOM 689 C CA . PHE A 1 90 ? 6.964 -4.135 -28.475 1.00 93.88 90 PHE A CA 1
ATOM 690 C C . PHE A 1 90 ? 8.380 -4.678 -28.251 1.00 93.88 90 PHE A C 1
ATOM 692 O O . PHE A 1 90 ? 8.602 -5.889 -28.192 1.00 93.88 90 PHE A O 1
ATOM 699 N N . SER A 1 91 ? 9.350 -3.780 -28.085 1.00 94.25 91 SER A N 1
ATOM 700 C CA . SER A 1 91 ? 10.691 -4.152 -27.627 1.00 94.25 91 SER A CA 1
ATOM 701 C C . SER A 1 91 ? 10.660 -4.671 -26.178 1.00 94.25 91 SER A C 1
ATOM 703 O O . SER A 1 91 ? 9.694 -4.421 -25.446 1.00 94.25 91 SER A O 1
ATOM 705 N N . PRO A 1 92 ? 11.716 -5.362 -25.706 1.00 93.69 92 PRO A N 1
ATOM 706 C CA . PRO A 1 92 ? 11.799 -5.789 -24.310 1.00 93.69 92 PRO A CA 1
ATOM 707 C C . PRO A 1 92 ? 11.664 -4.633 -23.309 1.00 93.69 92 PRO A C 1
ATOM 709 O O . PRO A 1 92 ? 10.967 -4.766 -22.305 1.00 93.69 92 PRO A O 1
ATOM 712 N N . LEU A 1 93 ? 12.279 -3.482 -23.603 1.00 93.69 93 LEU A N 1
ATOM 713 C CA . LEU A 1 93 ? 12.211 -2.310 -22.734 1.00 93.69 93 LEU A CA 1
ATOM 714 C C . LEU A 1 93 ? 10.799 -1.712 -22.694 1.00 93.69 93 LEU A C 1
ATOM 716 O O . LEU A 1 93 ? 10.270 -1.462 -21.611 1.00 93.69 93 LEU A O 1
ATOM 720 N N . GLU A 1 94 ? 10.168 -1.527 -23.857 1.00 94.06 94 GLU A N 1
ATOM 721 C CA . GLU A 1 94 ? 8.789 -1.027 -23.945 1.00 94.06 94 GLU A CA 1
ATOM 722 C C . GLU A 1 94 ? 7.800 -1.973 -23.264 1.00 94.06 94 GLU A C 1
ATOM 724 O O . GLU A 1 94 ? 6.895 -1.514 -22.573 1.00 94.06 94 GLU A O 1
ATOM 729 N N . SER A 1 95 ? 7.992 -3.287 -23.410 1.00 94.94 95 SER A N 1
ATOM 730 C CA . SER A 1 95 ? 7.143 -4.298 -22.772 1.00 94.94 95 SER A CA 1
ATOM 731 C C . SER A 1 95 ? 7.220 -4.209 -21.251 1.00 94.94 95 SER A C 1
ATOM 733 O O . SER A 1 95 ? 6.190 -4.208 -20.576 1.00 94.94 95 SER A O 1
ATOM 735 N N . LYS A 1 96 ? 8.430 -4.062 -20.705 1.00 93.94 96 LYS A N 1
ATOM 736 C CA . LYS A 1 96 ? 8.653 -3.935 -19.262 1.00 93.94 96 LYS A CA 1
ATOM 737 C C . LYS A 1 96 ? 8.099 -2.625 -18.705 1.00 93.94 96 LYS A C 1
ATOM 739 O O . LYS A 1 96 ? 7.365 -2.633 -17.715 1.00 93.94 96 LYS A O 1
ATOM 744 N N . PHE A 1 97 ? 8.397 -1.503 -19.362 1.00 92.44 97 PHE A N 1
ATOM 745 C CA . PHE A 1 97 ? 7.850 -0.200 -18.985 1.00 92.44 97 PHE A CA 1
ATOM 746 C C . PHE A 1 97 ? 6.319 -0.193 -19.049 1.00 92.44 97 PHE A C 1
ATOM 748 O O . PHE A 1 97 ? 5.657 0.243 -18.104 1.00 92.44 97 PHE A O 1
ATOM 755 N N . GLY A 1 98 ? 5.750 -0.714 -20.137 1.00 93.06 98 GLY A N 1
ATOM 756 C CA . GLY A 1 98 ? 4.312 -0.853 -20.319 1.00 93.06 98 GLY A CA 1
ATOM 757 C C . GLY A 1 98 ? 3.687 -1.660 -19.187 1.00 93.06 98 GLY A C 1
ATOM 758 O O . GLY A 1 98 ? 2.745 -1.194 -18.555 1.00 93.06 98 GLY A O 1
ATOM 759 N N . ALA A 1 99 ? 4.249 -2.828 -18.869 1.00 93.69 99 ALA A N 1
ATOM 760 C CA . ALA A 1 99 ? 3.719 -3.708 -17.834 1.00 93.69 99 ALA A CA 1
ATOM 761 C C . ALA A 1 99 ? 3.703 -3.058 -16.448 1.00 93.69 99 ALA A C 1
ATOM 763 O O . ALA A 1 99 ? 2.681 -3.113 -15.759 1.00 93.69 99 ALA A O 1
ATOM 764 N N . ILE A 1 100 ? 4.801 -2.408 -16.051 1.00 90.81 100 ILE A N 1
ATOM 765 C CA . ILE A 1 100 ? 4.899 -1.702 -14.767 1.00 90.81 100 ILE A CA 1
ATOM 766 C C . ILE A 1 100 ? 3.923 -0.522 -14.730 1.00 90.81 100 ILE A C 1
ATOM 768 O O . ILE A 1 100 ? 3.166 -0.381 -13.773 1.00 90.81 100 ILE A O 1
ATOM 772 N N . SER A 1 101 ? 3.898 0.306 -15.777 1.00 87.81 101 SER A N 1
ATOM 773 C CA . SER A 1 101 ? 3.067 1.518 -15.816 1.00 87.81 101 SER A CA 1
ATOM 774 C C . SER A 1 101 ? 1.564 1.231 -15.911 1.00 87.81 101 SER A C 1
ATOM 776 O O . SER A 1 101 ? 0.764 2.015 -15.398 1.00 87.81 101 SER A O 1
ATOM 778 N N . SER A 1 102 ? 1.158 0.108 -16.514 1.00 88.75 102 SER A N 1
ATOM 779 C CA . SER A 1 102 ? -0.252 -0.295 -16.604 1.00 88.75 102 SER A CA 1
ATOM 780 C C . SER A 1 102 ? -0.745 -1.124 -15.414 1.00 88.75 102 SER A C 1
ATOM 782 O O . SER A 1 102 ? -1.955 -1.280 -15.237 1.00 88.75 102 SER A O 1
ATOM 784 N N . SER A 1 103 ? 0.157 -1.677 -14.598 1.00 85.94 103 SER A N 1
ATOM 785 C CA . SER A 1 103 ? -0.217 -2.519 -13.457 1.00 85.94 103 SER A CA 1
ATOM 786 C C . SER A 1 103 ? -0.539 -1.662 -12.234 1.00 85.94 103 SER A C 1
ATOM 788 O O . SER A 1 103 ? 0.337 -1.265 -11.470 1.00 85.94 103 SER A O 1
ATOM 790 N N . GLY A 1 104 ? -1.824 -1.366 -12.034 1.00 82.06 104 GLY A N 1
ATOM 791 C CA . GLY A 1 104 ? -2.294 -0.738 -10.799 1.00 82.06 104 GLY A CA 1
ATOM 792 C C . GLY A 1 104 ? -2.219 -1.685 -9.596 1.00 82.06 104 GLY A C 1
ATOM 793 O O . GLY A 1 104 ? -2.201 -2.902 -9.755 1.00 82.06 104 GLY A O 1
ATOM 794 N N . ASN A 1 105 ? -2.277 -1.128 -8.379 1.00 86.38 105 ASN A N 1
ATOM 795 C CA . ASN A 1 105 ? -2.445 -1.893 -7.137 1.00 86.38 105 ASN A CA 1
ATOM 796 C C . ASN A 1 105 ? -3.823 -1.604 -6.498 1.00 86.38 105 ASN A C 1
ATOM 798 O O . ASN A 1 105 ? -3.927 -0.751 -5.608 1.00 86.38 105 ASN A O 1
ATOM 802 N N . PRO A 1 106 ? -4.903 -2.279 -6.947 1.00 87.38 106 PRO A N 1
ATOM 803 C CA . PRO A 1 106 ? -6.254 -2.120 -6.404 1.00 87.38 106 PRO A CA 1
ATOM 804 C C . PRO A 1 106 ? -6.330 -2.281 -4.885 1.00 87.38 106 PRO A C 1
ATOM 806 O O . PRO A 1 106 ? -7.023 -1.511 -4.218 1.00 87.38 106 PRO A O 1
ATOM 809 N N . SER A 1 107 ? -5.583 -3.236 -4.327 1.00 89.94 107 SER A N 1
ATOM 810 C CA . SER A 1 107 ? -5.563 -3.511 -2.890 1.00 89.94 107 SER A CA 1
ATOM 811 C C . SER A 1 107 ? -5.092 -2.294 -2.094 1.00 89.94 107 SER A C 1
ATOM 813 O O . SER A 1 107 ? -5.734 -1.926 -1.112 1.00 89.94 107 SER A O 1
ATOM 815 N N . LEU A 1 108 ? -4.051 -1.590 -2.553 1.00 90.19 108 LEU A N 1
ATOM 816 C CA . LEU A 1 108 ? -3.570 -0.372 -1.891 1.00 90.19 108 LEU A CA 1
ATOM 817 C C . LEU A 1 108 ? -4.646 0.726 -1.830 1.00 90.19 108 LEU A C 1
ATOM 819 O O . LEU A 1 108 ? -4.783 1.406 -0.809 1.00 90.19 108 LEU A O 1
ATOM 823 N N . PHE A 1 109 ? -5.457 0.880 -2.883 1.00 90.75 109 PHE A N 1
ATOM 824 C CA . PHE A 1 109 ? -6.583 1.818 -2.864 1.00 90.75 109 PHE A CA 1
ATOM 825 C C . PHE A 1 109 ? -7.632 1.422 -1.819 1.00 90.75 109 PHE A C 1
ATOM 827 O O . PHE A 1 109 ? -8.098 2.288 -1.070 1.00 90.75 109 PHE A O 1
ATOM 834 N N . GLN A 1 110 ? -7.967 0.131 -1.719 1.00 93.38 110 GLN A N 1
ATOM 835 C CA . GLN A 1 110 ? -8.911 -0.385 -0.720 1.00 93.38 110 GLN A CA 1
ATOM 836 C C . GLN A 1 110 ? -8.414 -0.152 0.714 1.00 93.38 110 GLN A C 1
ATOM 838 O O . GLN A 1 110 ? -9.188 0.294 1.561 1.00 93.38 110 GLN A O 1
ATOM 843 N N . LEU A 1 111 ? -7.118 -0.335 0.980 1.00 94.88 111 LEU A N 1
ATOM 844 C CA . LEU A 1 111 ? -6.517 -0.013 2.283 1.00 94.88 111 LEU A CA 1
ATOM 845 C C . LEU A 1 111 ? -6.603 1.489 2.605 1.00 94.88 111 LEU A C 1
ATOM 847 O O . LEU A 1 111 ? -6.872 1.880 3.743 1.00 94.88 111 LEU A O 1
ATOM 851 N N . GLY A 1 112 ? -6.463 2.348 1.592 1.00 93.88 112 GLY A N 1
ATOM 852 C CA . GLY A 1 112 ? -6.728 3.779 1.729 1.00 93.88 112 GLY A CA 1
ATOM 853 C C . GLY A 1 112 ? -8.188 4.090 2.096 1.00 93.88 112 GLY A C 1
ATOM 854 O O . GLY A 1 112 ? -8.442 5.005 2.883 1.00 93.88 112 GLY A O 1
ATOM 855 N N . HIS A 1 113 ? -9.156 3.335 1.564 1.00 94.75 113 HIS A N 1
ATOM 856 C CA . HIS A 1 113 ? -10.568 3.453 1.953 1.00 94.75 113 HIS A CA 1
ATOM 857 C C . HIS A 1 113 ? -10.812 2.998 3.392 1.00 94.75 113 HIS A C 1
ATOM 859 O O . HIS A 1 113 ? -11.456 3.738 4.137 1.00 94.75 113 HIS A O 1
ATOM 865 N N . LEU A 1 114 ? -10.247 1.857 3.798 1.00 96.88 114 LEU A N 1
ATOM 866 C CA . LEU A 1 114 ? -10.295 1.381 5.183 1.00 96.88 114 LEU A CA 1
ATOM 867 C C . LEU A 1 114 ? -9.794 2.461 6.150 1.00 96.88 114 LEU A C 1
ATOM 869 O O . LEU A 1 114 ? -10.497 2.834 7.086 1.00 96.88 114 LEU A O 1
ATOM 873 N N . SER A 1 115 ? -8.623 3.048 5.879 1.00 96.38 115 SER A N 1
ATOM 874 C CA . SER A 1 115 ? -8.077 4.120 6.719 1.00 96.38 115 SER A CA 1
ATOM 875 C C . SER A 1 115 ? -9.005 5.333 6.831 1.00 96.38 115 SER A C 1
ATOM 877 O O . SER A 1 115 ? -9.170 5.880 7.926 1.00 96.38 115 SER A O 1
ATOM 879 N N . ARG A 1 116 ? -9.625 5.767 5.724 1.00 95.56 116 ARG A N 1
ATOM 880 C CA . ARG A 1 116 ? -10.594 6.875 5.745 1.00 95.56 116 ARG A CA 1
ATOM 881 C C . ARG A 1 116 ? -11.816 6.538 6.594 1.00 95.56 116 ARG A C 1
ATOM 883 O O . ARG A 1 116 ? -12.261 7.403 7.345 1.00 95.56 116 ARG A O 1
ATOM 890 N N . GLY A 1 117 ? -12.324 5.310 6.497 1.00 96.00 117 GLY A N 1
ATOM 891 C CA . GLY A 1 117 ? -13.414 4.819 7.339 1.00 96.00 117 GLY A CA 1
ATOM 892 C C . GLY A 1 117 ? -13.046 4.865 8.821 1.00 96.00 117 GLY A C 1
ATOM 893 O O . GLY A 1 117 ? -13.782 5.450 9.611 1.00 96.00 117 GLY A O 1
ATOM 894 N N . LEU A 1 118 ? -11.866 4.349 9.184 1.00 96.19 118 LEU A N 1
ATOM 895 C CA . LEU A 1 118 ? -11.372 4.356 10.567 1.00 96.19 118 LEU A CA 1
ATOM 896 C C . LEU A 1 118 ? -11.228 5.784 11.100 1.00 96.19 118 LEU A C 1
ATOM 898 O O . LEU A 1 118 ? -11.639 6.084 12.214 1.00 96.19 118 LEU A O 1
ATOM 902 N N . ASN A 1 119 ? -10.695 6.697 10.287 1.00 94.06 119 ASN A N 1
ATOM 903 C CA . ASN A 1 119 ? -10.584 8.101 10.673 1.00 94.06 119 ASN A CA 1
ATOM 904 C C . ASN A 1 119 ? -11.967 8.741 10.888 1.00 94.06 119 ASN A C 1
ATOM 906 O O . ASN A 1 119 ? -12.193 9.426 11.883 1.00 94.06 119 ASN A O 1
ATOM 910 N N . LYS A 1 120 ? -12.926 8.474 9.992 1.00 94.25 120 LYS A N 1
ATOM 911 C CA . LYS A 1 120 ? -14.308 8.938 10.159 1.00 94.25 120 LYS A CA 1
ATOM 912 C C . LYS A 1 120 ? -14.907 8.415 11.467 1.00 94.25 120 LYS A C 1
ATOM 914 O O . LYS A 1 120 ? -15.478 9.216 12.204 1.00 94.25 120 LYS A O 1
ATOM 919 N N . ALA A 1 121 ? -14.731 7.130 11.774 1.00 92.56 121 ALA A N 1
ATOM 920 C CA . ALA A 1 121 ? -15.175 6.537 13.033 1.00 92.56 121 ALA A CA 1
ATOM 921 C C . ALA A 1 121 ? -14.547 7.259 14.238 1.00 92.56 121 ALA A C 1
ATOM 923 O O . ALA A 1 121 ? -15.277 7.811 15.056 1.00 92.56 121 ALA A O 1
ATOM 924 N N . ALA A 1 122 ? -13.218 7.401 14.270 1.00 91.44 122 ALA A N 1
ATOM 925 C CA . ALA A 1 122 ? -12.506 8.065 15.365 1.00 91.44 122 ALA A CA 1
ATOM 926 C C . ALA A 1 122 ? -12.950 9.520 15.593 1.00 91.44 122 ALA A C 1
ATOM 928 O O . ALA A 1 122 ? -13.075 9.956 16.735 1.00 91.44 122 ALA A O 1
ATOM 929 N N . THR A 1 123 ? -13.197 10.275 14.516 1.00 90.38 123 THR A N 1
ATOM 930 C CA . THR A 1 123 ? -13.680 11.668 14.605 1.00 90.38 123 THR A CA 1
ATOM 931 C C . THR A 1 123 ? -15.148 11.786 15.011 1.00 90.38 123 THR A C 1
ATOM 933 O O . THR A 1 123 ? -15.541 12.818 15.551 1.00 90.38 123 THR A O 1
ATOM 936 N N . SER A 1 124 ? -15.956 10.753 14.754 1.00 88.38 124 SER A N 1
ATOM 937 C CA . SER A 1 124 ? -17.386 10.738 15.086 1.00 88.38 124 SER A CA 1
ATOM 938 C C . SER A 1 124 ? -17.641 10.295 16.530 1.00 88.38 124 SER A C 1
ATOM 940 O O . SER A 1 124 ? -18.699 10.599 17.073 1.00 88.38 124 SER A O 1
ATOM 942 N N . THR A 1 125 ? -16.676 9.625 17.165 1.00 80.81 125 THR A N 1
ATOM 943 C CA . THR A 1 125 ? -16.720 9.237 18.579 1.00 80.81 125 THR A CA 1
ATOM 944 C C . THR A 1 125 ? -16.434 10.443 19.494 1.00 80.81 125 THR A C 1
ATOM 946 O O . THR A 1 125 ? -15.310 10.961 19.484 1.00 80.81 125 THR A O 1
ATOM 949 N N . PRO A 1 126 ? -17.388 10.910 20.329 1.00 76.00 126 PRO A N 1
ATOM 950 C CA . PRO A 1 126 ? -17.196 12.094 21.169 1.00 76.00 126 PRO A CA 1
ATOM 951 C C . PRO A 1 126 ? -16.034 11.946 22.160 1.00 76.00 126 PRO A C 1
ATOM 953 O O . PRO A 1 126 ? -15.895 10.910 22.815 1.00 76.00 126 PRO A O 1
ATOM 956 N N . LYS A 1 127 ? -15.226 13.011 22.331 1.00 70.19 127 LYS A N 1
ATOM 957 C CA . LYS A 1 127 ? -13.985 13.011 23.140 1.00 70.19 127 LYS A CA 1
ATOM 958 C C . LYS A 1 127 ? -14.162 12.491 24.587 1.00 70.19 127 LYS A C 1
ATOM 960 O O . LYS A 1 127 ? -13.196 11.980 25.150 1.00 70.19 127 LYS A O 1
ATOM 965 N N . GLY A 1 128 ? -15.364 12.561 25.164 1.00 65.75 128 GLY A N 1
ATOM 966 C CA . GLY A 1 128 ? -15.651 12.151 26.547 1.00 65.75 128 GLY A CA 1
ATOM 967 C C . GLY A 1 128 ? -16.476 10.873 26.739 1.00 65.75 128 GLY A C 1
ATOM 968 O O . GLY A 1 128 ? -16.634 10.467 27.883 1.00 65.75 128 GLY A O 1
ATOM 969 N N . GLU A 1 129 ? -17.005 10.257 25.677 1.00 67.00 129 GLU A N 1
ATOM 970 C CA . GLU A 1 129 ? -17.950 9.130 25.816 1.00 67.00 129 GLU A CA 1
ATOM 971 C C . GLU A 1 129 ? -17.292 7.769 25.596 1.00 67.00 129 GLU A C 1
ATOM 973 O O . GLU A 1 129 ? -17.631 6.818 26.289 1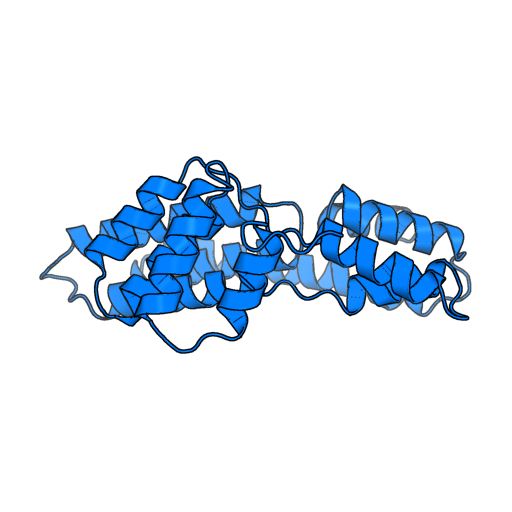.00 67.00 129 GLU A O 1
ATOM 978 N N . ASP A 1 130 ? -16.312 7.689 24.691 1.00 81.56 130 ASP A N 1
ATOM 979 C CA . ASP A 1 130 ? -15.667 6.416 24.368 1.00 81.56 130 ASP A CA 1
ATOM 980 C C . ASP A 1 130 ? -14.194 6.621 23.974 1.00 81.56 130 ASP A C 1
ATOM 982 O O . ASP A 1 130 ? -13.793 6.653 22.806 1.00 81.56 130 ASP A O 1
ATOM 986 N N . ALA A 1 131 ? -13.379 6.911 24.991 1.00 84.88 131 ALA A N 1
ATOM 987 C CA . ALA A 1 131 ? -11.938 7.082 24.827 1.00 84.88 131 ALA A CA 1
ATOM 988 C C . ALA A 1 131 ? -11.240 5.767 24.446 1.00 84.88 131 ALA A C 1
ATOM 990 O O . ALA A 1 131 ? -10.264 5.802 23.698 1.00 84.88 131 ALA A O 1
ATOM 991 N N . GLU A 1 132 ? -11.769 4.636 24.916 1.00 88.94 132 GLU A N 1
ATOM 992 C CA . GLU A 1 132 ? -11.245 3.299 24.643 1.00 88.94 132 GLU A CA 1
ATOM 993 C C . GLU A 1 132 ? -11.390 2.940 23.161 1.00 88.94 132 GLU A C 1
ATOM 995 O O . GLU A 1 132 ? -10.392 2.604 22.522 1.00 88.94 132 GLU A O 1
ATOM 1000 N N . MET A 1 133 ? -12.572 3.140 22.566 1.00 90.44 133 MET A N 1
ATOM 1001 C CA . MET A 1 133 ? -12.786 2.926 21.130 1.00 90.44 133 MET A CA 1
ATOM 1002 C C . MET A 1 133 ? -11.863 3.796 20.275 1.00 90.44 133 MET A C 1
ATOM 1004 O O . MET A 1 133 ? -11.269 3.321 19.308 1.00 90.44 133 MET A O 1
ATOM 1008 N N . ARG A 1 134 ? -11.670 5.076 20.629 1.00 90.12 134 ARG A N 1
ATOM 1009 C CA . ARG A 1 134 ? -10.727 5.939 19.891 1.00 90.12 134 ARG A CA 1
ATOM 1010 C C . ARG A 1 134 ? -9.290 5.439 19.987 1.00 90.12 134 ARG A C 1
ATOM 1012 O O . ARG A 1 134 ? -8.562 5.497 18.996 1.00 90.12 134 ARG A O 1
ATOM 1019 N N . GLU A 1 135 ? -8.875 4.963 21.157 1.00 91.12 135 GLU A N 1
ATOM 1020 C CA . GLU A 1 135 ? -7.554 4.366 21.338 1.00 91.12 135 GLU A CA 1
ATOM 1021 C C . GLU A 1 135 ? -7.412 3.076 20.517 1.00 91.12 135 GLU A C 1
ATOM 1023 O O . GLU A 1 135 ? -6.387 2.877 19.860 1.00 91.12 135 GLU A O 1
ATOM 1028 N N . GLN A 1 136 ? -8.442 2.229 20.484 1.00 93.75 136 GLN A N 1
ATOM 1029 C CA . GLN A 1 136 ? -8.439 0.992 19.704 1.00 93.75 136 GLN A CA 1
ATOM 1030 C C . GLN A 1 136 ? -8.395 1.262 18.195 1.00 93.75 136 GLN A C 1
ATOM 1032 O O . GLN A 1 136 ? -7.619 0.622 17.478 1.00 93.75 136 GLN A O 1
ATOM 1037 N N . ILE A 1 137 ? -9.150 2.252 17.708 1.00 95.62 137 ILE A N 1
ATOM 1038 C CA . ILE A 1 137 ? -9.080 2.694 16.310 1.00 95.62 137 ILE A CA 1
ATOM 1039 C C . ILE A 1 137 ? -7.673 3.201 15.987 1.00 95.62 137 ILE A C 1
ATOM 1041 O O . ILE A 1 137 ? -7.107 2.824 14.960 1.00 95.62 137 ILE A O 1
ATOM 1045 N N . PHE A 1 138 ? -7.074 4.009 16.865 1.00 95.00 138 PHE A N 1
ATOM 1046 C CA . PHE A 1 138 ? -5.710 4.499 16.670 1.00 95.00 138 PHE A CA 1
ATOM 1047 C C . PHE A 1 138 ? -4.692 3.349 16.609 1.00 95.00 138 PHE A C 1
ATOM 1049 O O . PHE A 1 138 ? -3.870 3.305 15.692 1.00 95.00 138 PHE A O 1
ATOM 1056 N N . LYS A 1 139 ? -4.773 2.370 17.522 1.00 95.38 139 LYS A N 1
ATOM 1057 C CA . LYS A 1 139 ? -3.925 1.161 17.501 1.00 95.38 139 LYS A CA 1
ATOM 1058 C C . LYS A 1 139 ? -4.059 0.397 16.182 1.00 95.38 139 LYS A C 1
ATOM 1060 O O . LYS A 1 139 ? -3.050 0.046 15.576 1.00 95.38 139 LYS A O 1
ATOM 1065 N N . ASN A 1 140 ? -5.279 0.213 15.689 1.00 97.00 140 ASN A N 1
ATOM 1066 C CA . ASN A 1 140 ? -5.528 -0.476 14.424 1.00 97.00 140 ASN A CA 1
ATOM 1067 C C . ASN A 1 140 ? -5.044 0.319 13.200 1.00 97.00 140 ASN A C 1
ATOM 1069 O O . ASN A 1 140 ? -4.493 -0.255 12.260 1.00 97.00 140 ASN A O 1
ATOM 1073 N N . GLN A 1 141 ? -5.124 1.652 13.224 1.00 96.56 141 GLN A N 1
ATOM 1074 C CA . GLN A 1 141 ? -4.473 2.486 12.209 1.00 96.56 141 GLN A CA 1
ATOM 1075 C C . GLN A 1 141 ? -2.947 2.301 12.216 1.00 96.56 141 GLN A C 1
ATOM 1077 O O . GLN A 1 141 ? -2.343 2.254 11.144 1.00 96.56 141 GLN A O 1
ATOM 1082 N N . MET A 1 142 ? -2.322 2.136 13.386 1.00 96.19 142 MET A N 1
ATOM 1083 C CA . MET A 1 142 ? -0.887 1.841 13.486 1.00 96.19 142 MET A CA 1
ATOM 1084 C C . MET A 1 142 ? -0.528 0.448 12.959 1.00 96.19 142 MET A C 1
ATOM 1086 O O . MET A 1 142 ? 0.494 0.311 12.284 1.00 96.19 142 MET A O 1
ATOM 1090 N N . ILE A 1 143 ? -1.370 -0.563 13.200 1.00 95.19 143 ILE A N 1
ATOM 1091 C CA . ILE A 1 143 ? -1.230 -1.896 12.591 1.00 95.19 143 ILE A CA 1
ATOM 1092 C C . ILE A 1 143 ? -1.209 -1.763 11.064 1.00 95.19 143 ILE A C 1
ATOM 1094 O O . ILE A 1 143 ? -0.246 -2.186 10.424 1.00 95.19 143 ILE A O 1
ATOM 1098 N N . LEU A 1 144 ? -2.200 -1.074 10.489 1.00 96.50 144 LEU A N 1
ATOM 1099 C CA . LEU A 1 144 ? -2.291 -0.863 9.043 1.00 96.50 144 LEU A CA 1
ATOM 1100 C C . LEU A 1 144 ? -1.067 -0.123 8.476 1.00 96.50 144 LEU A C 1
ATOM 1102 O O . LEU A 1 144 ? -0.535 -0.508 7.435 1.00 96.50 144 LEU A O 1
ATOM 1106 N N . VAL A 1 145 ? -0.587 0.919 9.165 1.00 95.75 145 VAL A N 1
ATOM 1107 C CA . VAL A 1 145 ? 0.637 1.652 8.787 1.00 95.75 145 VAL A CA 1
ATOM 1108 C C . VAL A 1 145 ? 1.842 0.716 8.729 1.00 95.75 145 VAL A C 1
ATOM 1110 O O . VAL A 1 145 ? 2.606 0.763 7.764 1.00 95.75 145 VAL A O 1
ATOM 1113 N N . ASN A 1 146 ? 2.018 -0.126 9.746 1.00 93.62 146 ASN A N 1
ATOM 1114 C CA . ASN A 1 146 ? 3.151 -1.042 9.825 1.00 93.62 146 ASN A CA 1
ATOM 1115 C C . ASN A 1 146 ? 3.086 -2.118 8.740 1.00 93.62 146 ASN A C 1
ATOM 1117 O O . ASN A 1 146 ? 4.101 -2.370 8.096 1.00 93.62 146 ASN A O 1
ATOM 1121 N N . GLN A 1 147 ? 1.907 -2.685 8.480 1.00 93.75 147 GLN A N 1
ATOM 1122 C CA . GLN A 1 147 ? 1.728 -3.688 7.429 1.00 93.75 147 GLN A CA 1
ATOM 1123 C C . GLN A 1 147 ? 1.970 -3.115 6.028 1.00 93.75 147 GLN A C 1
ATOM 1125 O O . GLN A 1 147 ? 2.631 -3.741 5.205 1.00 93.75 147 GLN A O 1
ATOM 1130 N N . ILE A 1 148 ? 1.502 -1.893 5.747 1.00 93.38 148 ILE A N 1
ATOM 1131 C CA . ILE A 1 148 ? 1.784 -1.241 4.458 1.00 93.38 148 ILE A CA 1
ATOM 1132 C C . ILE A 1 148 ? 3.288 -0.984 4.307 1.00 93.38 148 ILE A C 1
ATOM 1134 O O . ILE A 1 148 ? 3.843 -1.222 3.237 1.00 93.38 148 ILE A O 1
ATOM 1138 N N . ARG A 1 149 ? 3.973 -0.543 5.368 1.00 90.94 149 ARG A N 1
ATOM 1139 C CA . ARG A 1 149 ? 5.429 -0.329 5.335 1.00 90.94 149 ARG A CA 1
ATOM 1140 C C . ARG A 1 149 ? 6.215 -1.626 5.160 1.00 90.94 149 ARG A C 1
ATOM 1142 O O . ARG A 1 149 ? 7.238 -1.610 4.487 1.00 90.94 149 ARG A O 1
ATOM 1149 N N . SER A 1 150 ? 5.754 -2.733 5.739 1.00 88.31 150 SER A N 1
ATOM 1150 C CA . SER A 1 150 ? 6.408 -4.036 5.587 1.00 88.31 150 SER A CA 1
ATOM 1151 C C . SER A 1 150 ? 6.092 -4.723 4.257 1.00 88.31 150 SER A C 1
ATOM 1153 O O . SER A 1 150 ? 6.846 -5.599 3.848 1.00 88.31 150 SER A O 1
ATOM 1155 N N . SER A 1 151 ? 5.034 -4.304 3.552 1.00 85.88 151 SER A N 1
ATOM 1156 C CA . SER A 1 151 ? 4.632 -4.868 2.251 1.00 85.88 151 SER A CA 1
ATOM 1157 C C . SER A 1 151 ? 5.571 -4.539 1.079 1.00 85.88 151 SER A C 1
ATOM 1159 O O . SER A 1 151 ? 5.341 -4.993 -0.037 1.00 85.88 151 SER A O 1
ATOM 1161 N N . GLY A 1 152 ? 6.628 -3.753 1.310 1.00 80.75 152 GLY A N 1
ATOM 1162 C CA . GLY A 1 152 ? 7.702 -3.509 0.345 1.00 80.75 152 GLY A CA 1
ATOM 1163 C C . GLY A 1 152 ? 8.141 -2.048 0.269 1.00 80.75 152 GLY A C 1
ATOM 1164 O O . GLY A 1 152 ? 7.406 -1.134 0.651 1.00 80.75 152 GLY A O 1
ATOM 1165 N N . ASN A 1 153 ? 9.335 -1.821 -0.288 1.00 84.31 153 ASN A N 1
ATOM 1166 C CA . ASN A 1 153 ? 9.964 -0.500 -0.444 1.00 84.31 153 ASN A CA 1
ATOM 1167 C C . ASN A 1 153 ? 9.407 0.290 -1.641 1.00 84.31 153 ASN A C 1
ATOM 1169 O O . ASN A 1 153 ? 10.145 0.913 -2.409 1.00 84.31 153 ASN A O 1
ATOM 1173 N N . HIS A 1 154 ? 8.085 0.267 -1.793 1.00 88.75 154 HIS A N 1
ATOM 1174 C CA . HIS A 1 154 ? 7.392 0.982 -2.848 1.00 88.75 154 HIS A CA 1
ATOM 1175 C C . HIS A 1 154 ? 7.036 2.401 -2.418 1.00 88.75 154 HIS A C 1
ATOM 1177 O O . HIS A 1 154 ? 6.587 2.658 -1.291 1.00 88.75 154 HIS A O 1
ATOM 1183 N N . LEU A 1 155 ? 7.210 3.342 -3.342 1.00 90.62 155 LEU A N 1
ATOM 1184 C CA . LEU A 1 155 ? 6.919 4.752 -3.100 1.00 90.62 155 LEU A CA 1
ATOM 1185 C C . LEU A 1 155 ? 5.434 4.977 -2.738 1.00 90.62 155 LEU A C 1
ATOM 1187 O O . LEU A 1 155 ? 5.173 5.620 -1.711 1.00 90.62 155 LEU A O 1
ATOM 1191 N N . PRO A 1 156 ? 4.455 4.409 -3.476 1.00 90.31 156 PRO A N 1
ATOM 1192 C CA . PRO A 1 156 ? 3.042 4.509 -3.111 1.00 90.31 156 PRO A CA 1
ATOM 1193 C C . PRO A 1 156 ? 2.729 3.996 -1.699 1.00 90.31 156 PRO A C 1
ATOM 1195 O O . PRO A 1 156 ? 1.963 4.636 -0.976 1.00 90.31 156 PRO A O 1
ATOM 1198 N N . ASN A 1 157 ? 3.359 2.897 -1.270 1.00 91.88 157 ASN A N 1
ATOM 1199 C CA . ASN A 1 157 ? 3.168 2.330 0.069 1.00 91.88 157 ASN A CA 1
ATOM 1200 C C . ASN A 1 157 ? 3.643 3.305 1.150 1.00 91.88 157 ASN A C 1
ATOM 1202 O O . ASN A 1 157 ? 2.919 3.579 2.107 1.00 91.88 157 ASN A O 1
ATOM 1206 N N . SER A 1 158 ? 4.829 3.891 0.969 1.00 92.25 158 SER A N 1
ATOM 1207 C CA . SER A 1 158 ? 5.389 4.873 1.905 1.00 92.25 158 SER A CA 1
ATOM 1208 C C . SER A 1 158 ? 4.513 6.122 2.023 1.00 92.25 158 SER A C 1
ATOM 1210 O O . SER A 1 158 ? 4.203 6.563 3.134 1.00 92.25 158 SER A O 1
ATOM 1212 N N . ILE A 1 159 ? 4.059 6.667 0.889 1.00 93.44 159 ILE A N 1
ATOM 1213 C CA . ILE A 1 159 ? 3.169 7.837 0.858 1.00 93.44 159 ILE A CA 1
ATOM 1214 C C . ILE A 1 159 ? 1.835 7.519 1.541 1.00 93.44 159 ILE A C 1
ATOM 1216 O O . ILE A 1 159 ? 1.351 8.326 2.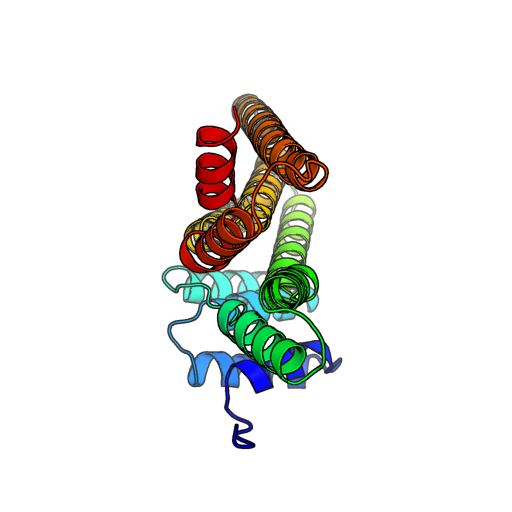345 1.00 93.44 159 ILE A O 1
ATOM 1220 N N . MET A 1 160 ? 1.248 6.353 1.251 1.00 93.75 160 MET A N 1
ATOM 1221 C CA . MET A 1 160 ? -0.006 5.908 1.857 1.00 93.75 160 MET A CA 1
ATOM 1222 C C . MET A 1 160 ? 0.151 5.753 3.370 1.00 93.75 160 MET A C 1
ATOM 1224 O O . MET A 1 160 ? -0.579 6.396 4.119 1.00 93.75 160 MET A O 1
ATOM 1228 N N . ALA A 1 161 ? 1.142 4.992 3.835 1.00 95.25 161 ALA A N 1
ATOM 1229 C CA . ALA A 1 161 ? 1.395 4.774 5.258 1.00 95.25 161 ALA A CA 1
ATOM 1230 C C . ALA A 1 161 ? 1.598 6.093 6.021 1.00 95.25 161 ALA A C 1
ATOM 1232 O O . ALA A 1 161 ? 1.007 6.301 7.080 1.00 95.25 161 ALA A O 1
ATOM 1233 N N . ASN A 1 162 ? 2.369 7.030 5.462 1.00 95.44 162 ASN A N 1
ATOM 1234 C CA . ASN A 1 162 ? 2.570 8.348 6.067 1.00 95.44 162 ASN A CA 1
ATOM 1235 C C . ASN A 1 162 ? 1.278 9.174 6.102 1.00 95.44 162 ASN A C 1
ATOM 1237 O O . ASN A 1 162 ? 1.029 9.878 7.079 1.00 95.44 162 ASN A O 1
ATOM 1241 N N . SER A 1 163 ? 0.435 9.068 5.072 1.00 93.88 163 SER A N 1
ATOM 1242 C CA . SER A 1 163 ? -0.866 9.746 5.026 1.00 93.88 163 SER A CA 1
ATOM 1243 C C . SER A 1 163 ? -1.840 9.187 6.065 1.00 93.88 163 SER A C 1
ATOM 1245 O O . SER A 1 163 ? -2.505 9.963 6.752 1.00 93.88 163 SER A O 1
ATOM 1247 N N . ILE A 1 164 ? -1.889 7.860 6.222 1.00 95.38 164 ILE A N 1
ATOM 1248 C CA . ILE A 1 164 ? -2.688 7.174 7.248 1.00 95.38 164 ILE A CA 1
ATOM 1249 C C . ILE A 1 164 ? -2.234 7.618 8.639 1.00 95.38 164 ILE A C 1
ATOM 1251 O O . ILE A 1 164 ? -3.055 8.092 9.423 1.00 95.38 164 ILE A O 1
ATOM 1255 N N . LEU A 1 165 ? -0.926 7.553 8.911 1.00 95.88 165 LEU A N 1
ATOM 1256 C CA . LEU A 1 165 ? -0.343 7.981 10.181 1.00 95.88 165 LEU A CA 1
ATOM 1257 C C . LEU A 1 165 ? -0.657 9.451 10.476 1.00 95.88 165 LEU A C 1
ATOM 1259 O O . LEU A 1 165 ? -1.106 9.786 11.566 1.00 95.88 165 LEU A O 1
ATOM 1263 N N . SER A 1 166 ? -0.478 10.344 9.501 1.00 95.94 166 SER A N 1
ATOM 1264 C CA . SER A 1 166 ? -0.788 11.761 9.688 1.00 95.94 166 SER A CA 1
ATOM 1265 C C . SER A 1 166 ? -2.270 12.020 9.953 1.00 95.94 166 SER A C 1
ATOM 1267 O O . SER A 1 166 ? -2.587 12.925 10.717 1.00 95.94 166 SER A O 1
ATOM 1269 N N . ASN A 1 167 ? -3.183 11.258 9.348 1.00 93.31 167 ASN A N 1
ATOM 1270 C CA .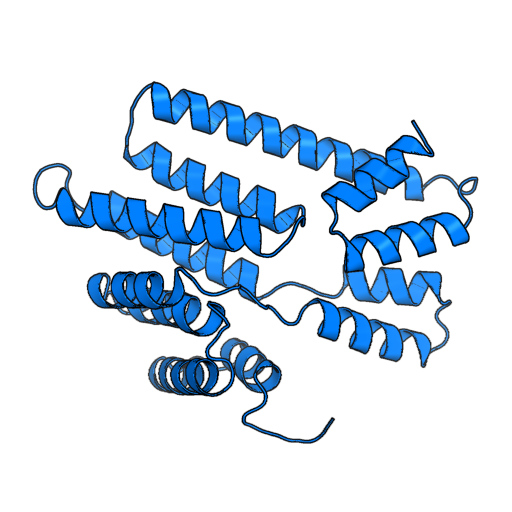 ASN A 1 167 ? -4.613 11.378 9.633 1.00 93.31 167 ASN A CA 1
ATOM 1271 C C . ASN A 1 167 ? -4.943 10.897 11.053 1.00 93.31 167 ASN A C 1
ATOM 1273 O O . ASN A 1 167 ? -5.646 11.603 11.767 1.00 93.31 167 ASN A O 1
ATOM 1277 N N . ALA A 1 168 ? -4.388 9.756 11.470 1.00 93.44 168 ALA A N 1
ATOM 1278 C CA . ALA A 1 168 ? -4.542 9.216 12.820 1.00 93.44 168 ALA A CA 1
ATOM 1279 C C . ALA A 1 168 ? -4.029 10.196 13.891 1.00 93.44 168 ALA A C 1
ATOM 1281 O O . ALA A 1 168 ? -4.706 10.476 14.877 1.00 93.44 168 ALA A O 1
ATOM 1282 N N . LEU A 1 169 ? -2.852 10.785 13.659 1.00 94.06 169 LEU A N 1
ATOM 1283 C CA . LEU A 1 169 ? -2.232 11.765 14.552 1.00 94.06 169 LEU A CA 1
ATOM 1284 C C . LEU A 1 169 ? -3.042 13.062 14.677 1.00 94.06 169 LEU A C 1
ATOM 1286 O O . LEU A 1 169 ? -3.111 13.624 15.764 1.00 94.06 169 LEU A O 1
ATOM 1290 N N . ARG A 1 170 ? -3.704 13.530 13.607 1.00 91.88 170 ARG A N 1
ATOM 1291 C CA . ARG A 1 170 ? -4.551 14.739 13.680 1.00 91.88 170 ARG A CA 1
ATOM 1292 C C . ARG A 1 170 ? -5.709 14.597 14.660 1.00 91.88 170 ARG A C 1
ATOM 1294 O O . ARG A 1 170 ? -6.140 15.600 15.211 1.00 91.88 170 ARG A O 1
ATOM 1301 N N . VAL A 1 171 ? -6.207 13.381 14.880 1.00 88.19 171 VAL A N 1
ATOM 1302 C CA . VAL A 1 171 ? -7.281 13.135 15.853 1.00 88.19 171 VAL A CA 1
ATOM 1303 C C . VAL A 1 171 ? -6.795 13.363 17.290 1.00 88.19 171 VAL A C 1
ATOM 1305 O O . VAL A 1 171 ? -7.587 13.765 18.141 1.00 88.19 171 VAL A O 1
ATOM 1308 N N . GLN A 1 172 ? -5.500 13.150 17.555 1.00 85.62 172 GLN A N 1
ATOM 1309 C CA . GLN A 1 172 ? -4.897 13.327 18.880 1.00 85.62 172 GLN A CA 1
ATOM 1310 C C . GLN A 1 172 ? -4.733 14.803 19.267 1.00 85.62 172 GLN A C 1
ATOM 1312 O O . GLN A 1 172 ? -4.842 15.121 20.446 1.00 85.62 172 GLN A O 1
ATOM 1317 N N . ASP A 1 173 ? -4.533 15.694 18.286 1.00 85.56 173 ASP A N 1
ATOM 1318 C CA . ASP A 1 173 ? -4.516 17.153 18.487 1.00 85.56 173 ASP A CA 1
ATOM 1319 C C . ASP A 1 173 ? -3.468 17.614 19.529 1.00 85.56 173 ASP A C 1
ATOM 1321 O O . ASP A 1 173 ? -3.761 18.391 20.438 1.00 85.56 173 ASP A O 1
ATOM 1325 N N . THR A 1 174 ? -2.236 17.085 19.429 1.00 90.94 174 THR A N 1
ATOM 1326 C CA . THR A 1 174 ? -1.106 17.440 20.313 1.00 90.94 174 THR A CA 1
ATOM 1327 C C . THR A 1 174 ? 0.074 18.049 19.539 1.00 90.94 174 THR A C 1
ATOM 1329 O O . THR A 1 174 ? 0.263 17.726 18.360 1.00 90.94 174 THR A O 1
ATOM 1332 N N . PRO A 1 175 ? 0.933 18.873 20.176 1.00 93.75 175 PRO A N 1
ATOM 1333 C CA . PRO A 1 175 ? 2.132 19.422 19.530 1.00 93.75 175 PRO A CA 1
ATOM 1334 C C . PRO A 1 175 ? 3.087 18.348 18.981 1.00 93.75 175 PRO A C 1
ATOM 1336 O O . PRO A 1 175 ? 3.692 18.513 17.920 1.00 93.75 175 PRO A O 1
ATOM 1339 N N . GLU A 1 176 ? 3.210 17.212 19.669 1.00 94.00 176 GLU A N 1
ATOM 1340 C CA . GLU A 1 176 ? 4.025 16.080 19.218 1.00 94.00 176 GLU A CA 1
ATOM 1341 C C . GLU A 1 176 ? 3.449 15.456 17.941 1.00 94.00 176 GLU A C 1
ATOM 1343 O O . GLU A 1 176 ? 4.198 15.102 17.023 1.00 94.00 176 GLU A O 1
ATOM 1348 N N . ALA A 1 177 ? 2.119 15.344 17.862 1.00 94.62 177 ALA A N 1
ATOM 1349 C CA . ALA A 1 177 ? 1.420 14.868 16.676 1.00 94.62 177 ALA A CA 1
ATOM 1350 C C . ALA A 1 177 ? 1.630 15.820 15.486 1.00 94.62 177 ALA A C 1
ATOM 1352 O O . ALA A 1 177 ? 1.925 15.362 14.378 1.00 94.62 177 ALA A O 1
ATOM 1353 N N . GLU A 1 178 ? 1.562 17.136 15.706 1.00 95.19 178 GLU A N 1
ATOM 1354 C CA . GLU A 1 178 ? 1.845 18.149 14.679 1.00 95.19 178 GLU A CA 1
ATOM 1355 C C . GLU A 1 178 ? 3.274 18.044 14.134 1.00 95.19 178 GLU A C 1
ATOM 1357 O O . GLU A 1 178 ? 3.475 18.042 12.913 1.00 95.19 178 GLU A O 1
ATOM 1362 N N . GLY A 1 179 ? 4.265 17.887 15.018 1.00 96.38 179 GLY A N 1
ATOM 1363 C CA . GLY A 1 179 ? 5.664 17.698 14.632 1.00 96.38 179 GLY A CA 1
ATOM 1364 C C . GLY A 1 179 ? 5.868 16.467 13.742 1.00 96.38 179 GLY A C 1
ATOM 1365 O O . GLY A 1 179 ? 6.522 16.547 12.699 1.00 96.38 179 GLY A O 1
ATOM 1366 N N . GLN A 1 180 ? 5.245 15.339 14.091 1.00 95.88 180 GLN A N 1
ATOM 1367 C CA . GLN A 1 180 ? 5.294 14.119 13.277 1.00 95.88 180 GLN A CA 1
ATOM 1368 C C . GLN A 1 180 ? 4.580 14.276 11.926 1.00 95.88 180 GLN A C 1
ATOM 1370 O O . GLN A 1 180 ? 5.073 13.796 10.903 1.00 95.88 180 GLN A O 1
ATOM 1375 N N . ILE A 1 181 ? 3.446 14.981 11.879 1.00 96.94 181 ILE A N 1
ATOM 1376 C CA . ILE A 1 181 ? 2.748 15.288 10.621 1.00 96.94 181 ILE A CA 1
ATOM 1377 C C . ILE A 1 181 ? 3.636 16.132 9.699 1.00 96.94 181 ILE A C 1
ATOM 1379 O O . ILE A 1 181 ? 3.696 15.865 8.494 1.00 96.94 181 ILE A O 1
ATOM 1383 N N . ALA A 1 182 ? 4.334 17.132 10.242 1.00 96.81 182 ALA A N 1
ATOM 1384 C CA . ALA A 1 182 ? 5.266 17.957 9.480 1.00 96.81 182 ALA A CA 1
ATOM 1385 C C . ALA A 1 182 ? 6.437 17.126 8.928 1.00 96.81 182 ALA A C 1
ATOM 1387 O O . ALA A 1 182 ? 6.748 17.230 7.739 1.00 96.81 182 ALA A O 1
ATOM 1388 N N . ALA A 1 183 ? 7.020 16.245 9.746 1.00 96.00 183 ALA A N 1
ATOM 1389 C CA . ALA A 1 183 ? 8.090 15.342 9.323 1.00 96.00 183 ALA A CA 1
ATOM 1390 C C . ALA A 1 183 ? 7.641 14.387 8.200 1.00 96.00 183 ALA A C 1
ATOM 1392 O O . ALA A 1 183 ? 8.329 14.261 7.186 1.00 96.00 183 ALA A O 1
ATOM 1393 N N . ASN A 1 184 ? 6.456 13.777 8.322 1.00 95.56 184 ASN A N 1
ATOM 1394 C CA . ASN A 1 184 ? 5.883 12.916 7.280 1.00 95.56 184 ASN A CA 1
ATOM 1395 C C . ASN A 1 184 ? 5.658 13.674 5.966 1.00 95.56 184 ASN A C 1
ATOM 1397 O O . ASN A 1 184 ? 5.932 13.147 4.887 1.00 95.56 184 ASN A O 1
ATOM 1401 N N . ARG A 1 185 ? 5.165 14.918 6.043 1.00 96.00 185 ARG A N 1
ATOM 1402 C CA . ARG A 1 185 ? 4.968 15.771 4.865 1.00 96.00 185 ARG A CA 1
ATOM 1403 C C . ARG A 1 185 ? 6.290 16.035 4.155 1.00 96.00 185 ARG A C 1
ATOM 1405 O O . ARG A 1 185 ? 6.338 15.936 2.933 1.00 96.00 185 ARG A O 1
ATOM 1412 N N . GLU A 1 186 ? 7.339 16.361 4.901 1.00 96.81 186 GLU A N 1
ATOM 1413 C CA . GLU A 1 186 ? 8.650 16.627 4.314 1.00 96.81 186 GLU A CA 1
ATOM 1414 C C . GLU A 1 186 ? 9.268 15.363 3.712 1.00 96.81 186 GLU A C 1
ATOM 1416 O O . GLU A 1 186 ? 9.750 15.388 2.580 1.00 96.81 186 GLU A O 1
ATOM 1421 N N . ARG A 1 187 ? 9.138 14.217 4.392 1.00 93.81 187 ARG A N 1
ATOM 1422 C CA . ARG A 1 187 ? 9.578 12.927 3.848 1.00 93.81 187 ARG A CA 1
ATOM 1423 C C . ARG A 1 187 ? 8.869 12.584 2.537 1.00 93.81 187 ARG A C 1
ATOM 1425 O O . ARG A 1 187 ? 9.528 12.152 1.598 1.00 93.81 187 ARG A O 1
ATOM 1432 N N . ASN A 1 188 ? 7.555 12.800 2.454 1.00 94.81 188 ASN A N 1
ATOM 1433 C CA . ASN A 1 188 ? 6.789 12.555 1.229 1.00 94.81 188 ASN A CA 1
ATOM 1434 C C . ASN A 1 188 ? 7.222 13.471 0.075 1.00 94.81 188 ASN A C 1
ATOM 1436 O O . ASN A 1 188 ? 7.284 13.010 -1.062 1.00 94.81 188 ASN A O 1
ATOM 1440 N N . LYS A 1 189 ? 7.540 14.743 0.348 1.00 96.00 189 LYS A N 1
ATOM 1441 C CA . LYS A 1 189 ? 8.067 15.656 -0.680 1.00 96.00 189 LYS A CA 1
ATOM 1442 C C . LYS A 1 189 ? 9.416 15.195 -1.213 1.00 96.00 189 LYS A C 1
ATOM 1444 O O . LYS A 1 189 ? 9.616 15.215 -2.421 1.00 96.00 189 LYS A O 1
ATOM 1449 N N . GLU A 1 190 ? 10.324 14.786 -0.332 1.00 93.81 190 GLU A N 1
ATOM 1450 C CA . GLU A 1 190 ? 11.645 14.313 -0.749 1.00 93.81 190 GLU A CA 1
ATOM 1451 C C . GLU A 1 190 ? 11.527 13.058 -1.620 1.00 93.81 190 GLU A C 1
ATOM 1453 O O . GLU A 1 190 ? 12.122 12.979 -2.690 1.00 93.81 190 GLU A O 1
ATOM 1458 N N . LEU A 1 191 ? 10.677 12.116 -1.210 1.00 92.81 191 LEU A N 1
ATOM 1459 C CA . LEU A 1 191 ? 10.385 10.919 -1.990 1.00 92.81 191 LEU A CA 1
ATOM 1460 C C . LEU A 1 191 ? 9.797 11.246 -3.379 1.00 92.81 191 LEU A C 1
ATOM 1462 O O . LEU A 1 191 ? 10.225 10.671 -4.379 1.00 92.81 191 LEU A O 1
ATOM 1466 N N . ALA A 1 192 ? 8.856 12.193 -3.458 1.00 93.62 192 ALA A N 1
ATOM 1467 C CA . ALA A 1 192 ? 8.295 12.648 -4.730 1.00 93.62 192 ALA A CA 1
ATOM 1468 C C . ALA A 1 192 ? 9.363 13.299 -5.623 1.00 93.62 192 ALA A C 1
ATOM 1470 O O . ALA A 1 192 ? 9.492 12.939 -6.789 1.00 93.62 192 ALA A O 1
ATOM 1471 N N . LYS A 1 193 ? 10.194 14.181 -5.057 1.00 94.94 193 LYS A N 1
ATOM 1472 C CA . LYS A 1 193 ? 11.283 14.855 -5.774 1.00 94.94 193 LYS A CA 1
ATOM 1473 C C . LYS A 1 193 ? 12.309 13.868 -6.335 1.00 94.94 193 LYS A C 1
ATOM 1475 O O . LYS A 1 193 ? 12.794 14.054 -7.448 1.00 94.94 193 LYS A O 1
ATOM 1480 N N . GLN A 1 194 ? 12.652 12.818 -5.588 1.00 93.56 194 GLN A N 1
ATOM 1481 C CA . GLN A 1 194 ? 13.534 11.757 -6.086 1.00 93.56 194 GLN A CA 1
ATOM 1482 C C . GLN A 1 194 ? 12.913 11.031 -7.280 1.00 93.56 194 GLN A C 1
ATOM 1484 O O . GLN A 1 194 ? 13.583 10.849 -8.295 1.00 93.56 194 GLN A O 1
ATOM 1489 N N . SER A 1 195 ? 11.628 10.685 -7.190 1.00 93.50 195 SER A N 1
ATOM 1490 C CA . SER A 1 195 ? 10.900 10.058 -8.296 1.00 93.50 195 SER A CA 1
ATOM 1491 C C . SER A 1 195 ? 10.835 10.959 -9.532 1.00 93.50 195 SER A C 1
ATOM 1493 O O . SER A 1 195 ? 11.075 10.492 -10.640 1.00 93.50 195 SER A O 1
ATOM 1495 N N . GLU A 1 196 ? 10.558 12.253 -9.358 1.00 95.06 196 GLU A N 1
ATOM 1496 C CA . GLU A 1 196 ? 10.519 13.236 -10.449 1.00 95.06 196 GLU A CA 1
ATOM 1497 C C . GLU A 1 196 ? 11.872 13.369 -11.152 1.00 95.06 196 GLU A C 1
ATOM 1499 O O . GLU A 1 196 ? 11.919 13.454 -12.377 1.00 95.06 196 GLU A O 1
ATOM 1504 N N . ARG A 1 197 ? 12.982 13.342 -10.401 1.00 95.81 197 ARG A N 1
ATOM 1505 C CA . ARG A 1 197 ? 14.329 13.364 -10.990 1.00 95.81 197 ARG A CA 1
ATOM 1506 C C . ARG A 1 197 ? 14.565 12.153 -11.885 1.00 95.81 197 ARG A C 1
ATOM 1508 O O . ARG A 1 197 ? 15.048 12.332 -12.996 1.00 95.81 197 ARG A O 1
ATOM 1515 N N . VAL A 1 198 ? 14.195 10.954 -11.434 1.00 95.50 198 VAL A N 1
ATOM 1516 C CA . VAL A 1 198 ? 14.340 9.727 -12.236 1.00 95.50 198 VAL A CA 1
ATOM 1517 C C . VAL A 1 198 ? 13.459 9.768 -13.482 1.00 95.50 198 VAL A C 1
ATOM 1519 O O . VAL A 1 198 ? 13.934 9.450 -14.565 1.00 95.50 198 VAL A O 1
ATOM 1522 N N . VAL A 1 199 ? 12.213 10.232 -13.373 1.00 92.06 199 VAL A N 1
ATOM 1523 C CA . VAL A 1 199 ? 11.346 10.428 -14.549 1.00 92.06 199 VAL A CA 1
ATOM 1524 C C . VAL A 1 199 ? 11.958 11.441 -15.520 1.00 92.06 199 VAL A C 1
ATOM 1526 O O . VAL A 1 199 ? 11.956 11.217 -16.726 1.00 92.06 199 VAL A O 1
ATOM 1529 N N . GLY A 1 200 ? 12.547 12.526 -15.010 1.00 93.62 200 GLY A N 1
ATOM 1530 C CA . GLY A 1 200 ? 13.272 13.498 -15.827 1.00 93.62 200 GLY A CA 1
ATOM 1531 C C . GLY A 1 200 ? 14.441 12.880 -16.597 1.00 93.62 200 GLY A C 1
ATOM 1532 O O . GLY A 1 200 ? 14.708 13.295 -17.726 1.00 93.62 200 GLY A O 1
ATOM 1533 N N . LEU A 1 201 ? 15.089 11.849 -16.036 1.00 94.94 201 LEU A N 1
ATOM 1534 C CA . LEU A 1 201 ? 16.184 11.154 -16.709 1.00 94.94 201 LEU A CA 1
ATOM 1535 C C . LEU A 1 201 ? 15.735 10.433 -17.990 1.00 94.94 201 LEU A C 1
ATOM 1537 O O . LEU A 1 201 ? 16.528 10.323 -18.921 1.00 94.94 201 LEU A O 1
ATOM 1541 N N . MET A 1 202 ? 14.470 10.001 -18.084 1.00 88.38 202 MET A N 1
ATOM 1542 C CA . MET A 1 202 ? 13.936 9.304 -19.270 1.00 88.38 202 MET A CA 1
ATOM 1543 C C . MET A 1 202 ? 13.945 10.168 -20.537 1.00 88.38 202 MET A C 1
ATOM 1545 O O . MET A 1 202 ? 13.812 9.640 -21.633 1.00 88.38 202 MET A O 1
ATOM 1549 N N . SER A 1 203 ? 14.103 11.488 -20.401 1.00 89.88 203 SER A N 1
ATOM 1550 C CA . SER A 1 203 ? 14.215 12.407 -21.539 1.00 89.88 203 SER A CA 1
ATOM 1551 C C . SER A 1 203 ? 15.624 12.505 -22.140 1.00 89.88 203 SER A C 1
ATOM 1553 O O . SER A 1 203 ? 15.795 13.161 -23.167 1.00 89.88 203 SER A O 1
ATOM 1555 N N . TYR A 1 204 ? 16.635 11.886 -21.519 1.00 90.88 204 TYR A N 1
ATOM 1556 C CA . TYR A 1 204 ? 18.005 11.900 -22.028 1.00 90.88 204 TYR A CA 1
ATOM 1557 C C . TYR A 1 204 ? 18.304 10.648 -22.856 1.00 90.88 204 TYR A C 1
ATOM 1559 O O . TYR A 1 204 ? 18.605 9.589 -22.307 1.00 90.88 204 TYR A O 1
ATOM 1567 N N . ASP A 1 205 ? 18.369 10.814 -24.179 1.00 88.56 205 ASP A N 1
ATOM 1568 C CA . ASP A 1 205 ? 18.772 9.758 -25.128 1.00 88.56 205 ASP A CA 1
ATOM 1569 C C . ASP A 1 205 ? 20.198 9.218 -24.879 1.00 88.56 205 ASP A C 1
ATOM 1571 O O . ASP A 1 205 ? 20.603 8.204 -25.442 1.00 88.56 205 ASP A O 1
ATOM 1575 N N . SER A 1 206 ? 20.996 9.901 -24.049 1.00 91.81 206 SER A N 1
ATOM 1576 C CA . SER A 1 206 ? 22.341 9.462 -23.670 1.00 91.81 206 SER A CA 1
ATOM 1577 C C . SER A 1 206 ? 22.357 8.293 -22.684 1.00 91.81 206 SER A C 1
ATOM 1579 O O . SER A 1 206 ? 23.413 7.685 -22.514 1.00 91.81 206 SER A O 1
ATOM 1581 N N . ILE A 1 207 ? 21.242 8.004 -22.005 1.00 95.12 207 ILE A N 1
ATOM 1582 C CA . ILE A 1 207 ? 21.148 6.883 -21.062 1.00 95.12 207 ILE A CA 1
ATOM 1583 C C . ILE A 1 207 ? 20.783 5.619 -21.849 1.00 95.12 207 ILE A C 1
ATOM 1585 O O . ILE A 1 207 ? 19.714 5.582 -22.456 1.00 95.12 207 ILE A O 1
ATOM 1589 N N . PRO A 1 208 ? 21.628 4.573 -21.848 1.00 94.56 208 PRO A N 1
ATOM 1590 C CA . PRO A 1 208 ? 21.362 3.369 -22.627 1.00 94.56 208 PRO A CA 1
ATOM 1591 C C . PRO A 1 208 ? 20.124 2.603 -22.145 1.00 94.56 208 PRO A C 1
ATOM 1593 O O . PRO A 1 208 ? 19.916 2.441 -20.941 1.00 94.56 208 PRO A O 1
ATOM 1596 N N . ASP A 1 209 ? 19.390 1.993 -23.078 1.00 94.06 209 ASP A N 1
ATOM 1597 C CA . ASP A 1 209 ? 18.256 1.096 -22.798 1.00 94.06 209 ASP A CA 1
ATOM 1598 C C . ASP A 1 209 ? 18.584 -0.008 -21.781 1.00 94.06 209 ASP A C 1
ATOM 1600 O O . ASP A 1 209 ? 17.729 -0.413 -20.994 1.00 94.06 209 ASP A O 1
ATOM 1604 N N . SER A 1 210 ? 19.831 -0.491 -21.759 1.00 94.44 210 SER A N 1
ATOM 1605 C CA . SER A 1 210 ? 20.279 -1.495 -20.789 1.00 94.44 210 SER A CA 1
ATOM 1606 C C . SER A 1 210 ? 20.206 -1.000 -19.343 1.00 94.44 210 SER A C 1
ATOM 1608 O O . SER A 1 210 ? 19.895 -1.786 -18.451 1.00 94.44 210 SER A O 1
ATOM 1610 N N . GLU A 1 211 ? 20.461 0.290 -19.102 1.00 96.62 211 GLU A N 1
ATOM 1611 C CA . GLU A 1 211 ? 20.345 0.879 -17.764 1.00 96.62 211 GLU A CA 1
ATOM 1612 C C . GLU A 1 211 ? 18.881 1.056 -17.358 1.00 96.62 211 GLU A C 1
ATOM 1614 O O . GLU A 1 211 ? 18.528 0.785 -16.210 1.00 96.62 211 GLU A O 1
ATOM 1619 N N . TRP A 1 212 ? 18.007 1.421 -18.301 1.00 95.69 212 TRP A N 1
ATOM 1620 C CA . TRP A 1 212 ? 16.564 1.456 -18.058 1.00 95.69 212 TRP A CA 1
ATOM 1621 C C . TRP A 1 212 ? 15.985 0.069 -17.788 1.00 95.69 212 TRP A C 1
ATOM 1623 O O . TRP A 1 212 ? 15.169 -0.092 -16.881 1.00 95.69 212 TRP A O 1
ATOM 1633 N N . SER A 1 213 ? 16.443 -0.952 -18.512 1.00 94.75 213 SER A N 1
ATOM 1634 C CA . SER A 1 213 ? 16.050 -2.333 -18.238 1.00 94.75 213 SER A CA 1
ATOM 1635 C C . SER A 1 213 ? 16.456 -2.759 -16.826 1.00 94.75 213 SER A C 1
ATOM 1637 O O . SER A 1 213 ? 15.620 -3.301 -16.104 1.00 94.75 213 SER A O 1
ATOM 1639 N N . GLU A 1 214 ? 17.699 -2.483 -16.409 1.00 95.94 214 GLU A N 1
ATOM 1640 C CA . GLU A 1 214 ? 18.167 -2.805 -15.052 1.00 95.94 214 GLU A CA 1
ATOM 1641 C C . GLU A 1 214 ? 17.393 -2.018 -13.981 1.00 95.94 214 GLU A C 1
ATOM 1643 O O . GLU A 1 214 ? 17.049 -2.568 -12.932 1.00 95.94 214 GLU A O 1
ATOM 1648 N N . TYR A 1 215 ? 17.063 -0.752 -14.240 1.00 96.06 215 TYR A N 1
ATOM 1649 C CA . TYR A 1 215 ? 16.221 0.046 -13.350 1.00 96.06 215 TYR A CA 1
ATOM 1650 C C . TYR A 1 215 ? 14.853 -0.598 -13.118 1.00 96.06 215 TYR A C 1
ATOM 1652 O O . TYR A 1 215 ? 14.430 -0.746 -11.971 1.00 96.06 215 TYR A O 1
ATOM 1660 N N . PHE A 1 216 ? 14.170 -1.017 -14.183 1.00 94.50 216 PHE A N 1
ATOM 1661 C CA . PHE A 1 216 ? 12.858 -1.649 -14.062 1.00 94.50 216 PHE A CA 1
ATOM 1662 C C . PHE A 1 216 ? 12.925 -3.026 -13.386 1.00 94.50 216 PHE A C 1
ATOM 1664 O O . PHE A 1 216 ? 12.040 -3.354 -12.596 1.00 94.50 216 PHE A O 1
ATOM 1671 N N . ASP A 1 217 ? 13.998 -3.794 -13.606 1.00 93.44 217 ASP A N 1
ATOM 1672 C CA . ASP A 1 217 ? 14.254 -5.028 -12.851 1.00 93.44 217 ASP A CA 1
ATOM 1673 C C . ASP A 1 217 ? 14.373 -4.752 -11.349 1.00 93.44 217 ASP A C 1
ATOM 1675 O O . ASP A 1 217 ? 13.775 -5.443 -10.520 1.00 93.44 217 ASP A O 1
ATOM 1679 N N . ARG A 1 218 ? 15.107 -3.698 -10.980 1.00 94.38 218 ARG A N 1
ATOM 1680 C CA . ARG A 1 218 ? 15.246 -3.267 -9.584 1.00 94.38 218 ARG A CA 1
ATOM 1681 C C . ARG A 1 218 ? 13.932 -2.771 -9.003 1.00 94.38 218 ARG A C 1
ATOM 1683 O O . ARG A 1 218 ? 13.664 -3.053 -7.838 1.00 94.38 218 ARG A O 1
ATOM 1690 N N . LEU A 1 219 ? 13.112 -2.078 -9.787 1.00 91.75 219 LEU A N 1
ATOM 1691 C CA . LEU A 1 219 ? 11.798 -1.607 -9.352 1.00 91.75 219 LEU A CA 1
ATOM 1692 C C . LEU A 1 219 ? 10.912 -2.789 -8.935 1.00 91.75 219 LEU A C 1
ATOM 1694 O O . LEU A 1 219 ? 10.322 -2.753 -7.857 1.00 91.75 219 LEU A O 1
ATOM 1698 N N . GLN A 1 220 ? 10.893 -3.866 -9.724 1.00 88.94 220 GLN A N 1
ATOM 1699 C CA . GLN A 1 220 ? 10.122 -5.073 -9.412 1.00 88.94 220 GLN A CA 1
ATOM 1700 C C . GLN A 1 220 ? 10.709 -5.879 -8.239 1.00 88.94 220 GLN A C 1
ATOM 1702 O O . GLN A 1 220 ? 9.966 -6.426 -7.426 1.00 88.94 220 GLN A O 1
ATOM 1707 N N . GLN A 1 221 ? 12.039 -5.973 -8.138 1.00 88.81 221 GLN A N 1
ATOM 1708 C CA . GLN A 1 221 ? 12.708 -6.816 -7.134 1.00 88.81 221 GLN A CA 1
ATOM 1709 C C . GLN A 1 221 ? 12.883 -6.140 -5.772 1.00 88.81 221 GLN A C 1
ATOM 1711 O O . GLN A 1 221 ? 12.860 -6.803 -4.740 1.00 88.81 221 GLN A O 1
ATOM 1716 N N . SER A 1 222 ? 13.156 -4.838 -5.765 1.00 89.19 222 SER A N 1
ATOM 1717 C CA . SER A 1 222 ? 13.605 -4.084 -4.586 1.00 89.19 222 SER A CA 1
ATOM 1718 C C . SER A 1 222 ? 12.741 -2.859 -4.277 1.00 89.19 222 SER A C 1
ATOM 1720 O O . SER A 1 222 ? 12.942 -2.236 -3.236 1.00 89.19 222 SER A O 1
ATOM 1722 N N . GLY A 1 223 ? 11.774 -2.526 -5.137 1.00 90.50 223 GLY A N 1
ATOM 1723 C CA . GLY A 1 223 ? 10.876 -1.387 -4.971 1.00 90.50 223 GLY A CA 1
ATOM 1724 C C . GLY A 1 223 ? 11.429 -0.063 -5.500 1.00 90.50 223 GLY A C 1
ATOM 1725 O O . GLY A 1 223 ? 12.623 0.090 -5.776 1.00 90.50 223 GLY A O 1
ATOM 1726 N N . ASP A 1 224 ? 10.532 0.918 -5.633 1.00 92.06 224 ASP A N 1
ATOM 1727 C CA . ASP A 1 224 ? 10.803 2.211 -6.274 1.00 92.06 224 ASP A CA 1
ATOM 1728 C C . ASP A 1 224 ? 11.917 2.994 -5.577 1.00 92.06 224 ASP A C 1
ATOM 1730 O O . ASP A 1 224 ? 12.733 3.630 -6.235 1.00 92.06 224 ASP A O 1
ATOM 1734 N N . ILE A 1 225 ? 11.964 2.961 -4.241 1.00 92.50 225 ILE A N 1
ATOM 1735 C CA . ILE A 1 225 ? 12.904 3.786 -3.469 1.00 92.50 225 ILE A CA 1
ATOM 1736 C C . ILE A 1 225 ? 14.341 3.357 -3.774 1.00 92.50 225 ILE A C 1
ATOM 1738 O O . ILE A 1 225 ? 15.159 4.179 -4.180 1.00 92.50 225 ILE A O 1
ATOM 1742 N N . SER A 1 226 ? 14.629 2.060 -3.659 1.00 94.12 226 SER A N 1
ATOM 1743 C CA . SER A 1 226 ? 15.963 1.521 -3.928 1.00 94.12 226 SER A CA 1
ATOM 1744 C C . SER A 1 226 ? 16.335 1.592 -5.411 1.00 94.12 226 SER A C 1
ATOM 1746 O O . SER A 1 226 ? 17.495 1.845 -5.738 1.00 94.12 226 SER A O 1
ATOM 1748 N N . ALA A 1 227 ? 15.372 1.413 -6.321 1.00 95.62 227 ALA A N 1
ATOM 1749 C CA . ALA A 1 227 ? 15.608 1.581 -7.754 1.00 95.62 227 ALA A CA 1
ATOM 1750 C C . ALA A 1 227 ? 15.950 3.039 -8.110 1.00 95.62 227 ALA A C 1
ATOM 1752 O O . ALA A 1 227 ? 16.883 3.289 -8.878 1.00 95.62 227 ALA A O 1
ATOM 1753 N N . ASN A 1 228 ? 15.247 4.007 -7.514 1.00 95.62 228 ASN A N 1
ATOM 1754 C CA . ASN A 1 228 ? 15.498 5.432 -7.724 1.00 95.62 228 ASN A CA 1
ATOM 1755 C C . ASN A 1 228 ? 16.867 5.851 -7.186 1.00 95.62 228 ASN A C 1
ATOM 1757 O O . ASN A 1 228 ? 17.611 6.537 -7.884 1.00 95.62 228 ASN A O 1
ATOM 1761 N N . GLU A 1 229 ? 17.226 5.415 -5.977 1.00 95.25 229 GLU A N 1
ATOM 1762 C CA . GLU A 1 229 ? 18.552 5.662 -5.397 1.00 95.25 229 GLU A CA 1
ATOM 1763 C C . GLU A 1 229 ? 19.669 5.122 -6.298 1.00 95.25 229 GLU A C 1
ATOM 1765 O O . GLU A 1 229 ? 20.658 5.814 -6.547 1.00 95.25 229 GLU A O 1
ATOM 1770 N N . TRP A 1 230 ? 19.492 3.916 -6.845 1.00 96.81 230 TRP A N 1
ATOM 1771 C CA . TRP A 1 230 ? 20.441 3.328 -7.785 1.00 96.81 230 TRP A CA 1
ATOM 1772 C C . TRP A 1 230 ? 20.584 4.171 -9.058 1.00 96.81 230 TRP A C 1
ATOM 1774 O O . TRP A 1 230 ? 21.709 4.525 -9.418 1.00 96.81 230 TRP A O 1
ATOM 1784 N N . MET A 1 231 ? 19.474 4.555 -9.696 1.00 97.00 231 MET A N 1
ATOM 1785 C CA . MET A 1 231 ? 19.514 5.326 -10.944 1.00 97.00 231 MET A CA 1
ATOM 1786 C C . MET A 1 231 ? 20.153 6.706 -10.738 1.00 97.00 231 MET A C 1
ATOM 1788 O O . MET A 1 231 ? 21.029 7.113 -11.498 1.00 97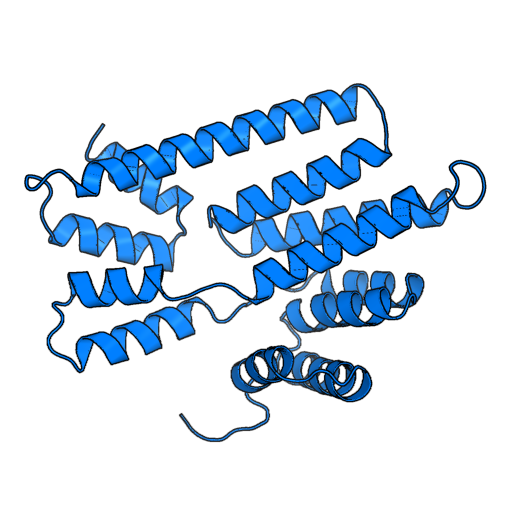.00 231 MET A O 1
ATOM 1792 N N . LEU A 1 232 ? 19.789 7.404 -9.659 1.00 96.19 232 LEU A N 1
ATOM 1793 C CA . LEU A 1 232 ? 20.358 8.714 -9.328 1.00 96.19 232 LEU A CA 1
ATOM 1794 C C . LEU A 1 232 ? 21.833 8.635 -8.909 1.00 96.19 232 LEU A C 1
ATOM 1796 O O . LEU A 1 232 ? 22.555 9.616 -9.042 1.00 96.19 232 LEU A O 1
ATOM 1800 N N . SER A 1 233 ? 22.311 7.488 -8.415 1.00 96.62 233 SER A N 1
ATOM 1801 C CA . SER A 1 233 ? 23.743 7.298 -8.136 1.00 96.62 233 SER A CA 1
ATOM 1802 C C . SER A 1 233 ? 24.585 7.156 -9.409 1.00 96.62 233 SER A C 1
ATOM 1804 O O . SER A 1 233 ? 25.767 7.502 -9.408 1.00 96.62 233 SER A O 1
ATOM 1806 N N . LYS A 1 234 ? 23.978 6.655 -10.493 1.00 95.44 234 LYS A N 1
ATOM 1807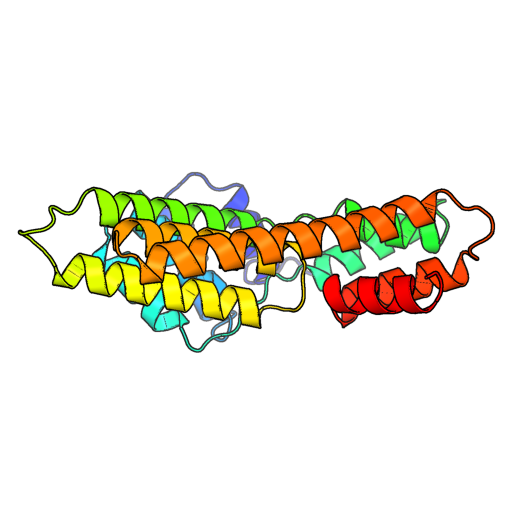 C CA . LYS A 1 234 ? 24.594 6.533 -11.822 1.00 95.44 234 LYS A CA 1
ATOM 1808 C C . LYS A 1 234 ? 24.567 7.859 -12.580 1.00 95.44 234 LYS A C 1
ATOM 1810 O O . LYS A 1 234 ? 25.526 8.167 -13.282 1.00 95.44 234 LYS A O 1
ATOM 1815 N N . HIS A 1 235 ? 23.507 8.642 -12.371 1.00 94.12 235 HIS A N 1
ATOM 1816 C CA . HIS A 1 235 ? 23.238 9.916 -13.044 1.00 94.12 235 HIS A CA 1
ATOM 1817 C C . HIS A 1 235 ? 22.930 11.019 -12.009 1.00 94.12 235 HIS A C 1
ATOM 1819 O O . HIS A 1 235 ? 21.755 11.326 -11.781 1.00 94.12 235 HIS A O 1
ATOM 1825 N N . PRO A 1 236 ? 23.961 11.562 -11.327 1.00 83.69 236 PRO A N 1
ATOM 1826 C CA . PRO A 1 236 ? 23.800 12.504 -10.214 1.00 83.69 236 PRO A CA 1
ATOM 1827 C C . PRO A 1 236 ? 23.210 13.865 -10.605 1.00 83.69 236 PRO A C 1
ATOM 1829 O O . PRO A 1 236 ? 23.560 14.398 -11.680 1.00 83.69 236 PRO A O 1
#

Foldseek 3Di:
DDPDCLPLVVLVVVLVVDPDLVVNLVSLVSNCVSPVLALLSLQLNLLSCLVVVNNVSSLVSLVSSLRGAHDQCLLVQLVVQLVVPVVDPDDNLRSNVVSNVPRDRVSLVSLLSSLVSLLVVLVVDDPPPCPPSNVSSLVSLVSSLVNLVRNAPALSSLLSSLVSLLSSLVSVVDPVSVVSNVVSVVVNVVSVVLVVVLVVCVPDPPDDSVLSVVLSVCCSVHNDVVSSVVSVVVVD